Protein AF-0000000087533483 (afdb_homodimer)

Sequence (314 aa):
MATEKVKRLLINFKTLEDFQQFKEVGAQELSMKEELEENIIENDSESPFYGIYYGDRLVARMCLYKIESKYDQYFDPPKGYLELWKLEVLEGYKHKGYGQALVEHAKSFNIPVKTNARQRSDDFWNKMDFQPVTYDPDRDRGENPFVWYPAGVQPQEMATEKVKRLLINFKTLEDFQQFKEVGAQELSMKEELEENIIENDSESPFYGIYYGDRLVARMCLYKIESKYDQYFDPPKGYLELWKLEVLEGYKHKGYGQALVEHAKSFNIPVKTNARQRSDDFWNKMDFQPVTYDPDRDRGENPFVWYPAGVQPQE

Organism: NCBI:txid342944

Nearest PDB structures (foldseek):
  2pr1-assembly1_A  TM=9.586E-01  e=8.055E-22  Bacillus subtilis
  4my0-assembly1_C  TM=6.385E-01  e=1.895E-04  Kribbella flavida DSM 17836
  2q0y-assembly1_A-2  TM=6.847E-01  e=5.119E-04  Cupriavidus pinatubonensis JMP134
  1s60-assembly1_A-2  TM=6.437E-01  e=6.921E-02  Salmonella enterica subsp. enterica serovar Enteritidis
  7ucl-assembly1_A  TM=6.034E-01  e=4.211E-02  Cylindrospermopsis raciborskii

InterPro domains:
  IPR000182 GNAT domain [PF00583] (21-107)
  IPR000182 GNAT domain [PS51186] (9-154)
  IPR016181 Acyl-CoA N-acyltransferase [SSF55729] (16-144)
  IPR017274 Putative N-acetyltransferase YlbP [MF_00824] (3-150)
  IPR017274 Putative N-acetyltransferase YlbP [NF010241] (4-154)
  IPR017274 Putative N-acetyltransferase YlbP [PIRSF037732] (1-154)

Radius of gyration: 20.26 Å; Cα contacts (8 Å, |Δi|>4): 560; chains: 2; bounding box: 43×56×52 Å

Structure (mmCIF, N/CA/C/O backbone):
data_AF-0000000087533483-model_v1
#
loop_
_entity.id
_entity.type
_entity.pdbx_description
1 polymer 'Uncharacterized N-acetyltransferase ATL39_1159'
#
loop_
_atom_site.group_PDB
_atom_site.id
_atom_site.type_symbol
_atom_site.label_atom_id
_atom_site.label_alt_id
_atom_site.label_comp_id
_atom_site.label_asym_id
_atom_site.label_entity_id
_atom_site.label_seq_id
_atom_site.pdbx_PDB_ins_code
_atom_site.Cartn_x
_atom_site.Cartn_y
_atom_site.Cartn_z
_atom_site.occupancy
_atom_site.B_iso_or_equiv
_atom_site.auth_seq_id
_atom_site.auth_comp_id
_atom_site.auth_asym_id
_atom_site.auth_atom_id
_atom_site.pdbx_PDB_model_num
ATOM 1 N N . MET A 1 1 ? 13.812 31.469 4.59 1 35.84 1 MET A N 1
ATOM 2 C CA . MET A 1 1 ? 13.297 30.891 3.352 1 35.84 1 MET A CA 1
ATOM 3 C C . MET A 1 1 ? 11.82 30.547 3.486 1 35.84 1 MET A C 1
ATOM 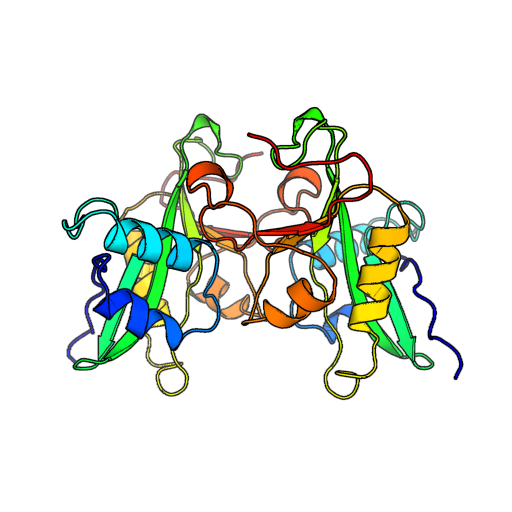5 O O . MET A 1 1 ? 11.359 30.156 4.559 1 35.84 1 MET A O 1
ATOM 9 N N . ALA A 1 2 ? 10.883 31.016 2.799 1 43.97 2 ALA A N 1
ATOM 10 C CA . ALA A 1 2 ? 9.461 30.922 3.113 1 43.97 2 ALA A CA 1
ATOM 11 C C . ALA A 1 2 ? 9.031 29.469 3.295 1 43.97 2 ALA A C 1
ATOM 13 O O . ALA A 1 2 ? 9.188 28.656 2.385 1 43.97 2 ALA A O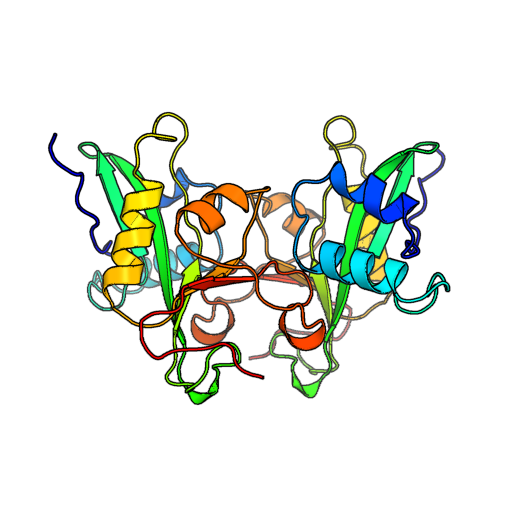 1
ATOM 14 N N . THR A 1 3 ? 9.117 28.844 4.375 1 52.59 3 THR A N 1
ATOM 15 C CA . THR A 1 3 ? 8.789 27.453 4.684 1 52.59 3 THR A CA 1
ATOM 16 C C . THR A 1 3 ? 7.457 27.062 4.055 1 52.59 3 THR A C 1
ATOM 18 O O . THR A 1 3 ? 6.418 27.656 4.367 1 52.59 3 THR A O 1
ATOM 21 N N . GLU A 1 4 ? 7.504 26.656 2.824 1 63.56 4 GLU A N 1
ATOM 22 C CA . GLU A 1 4 ? 6.246 26.312 2.166 1 63.56 4 GLU A CA 1
ATOM 23 C C . GLU A 1 4 ? 5.324 25.547 3.104 1 63.56 4 GLU A C 1
ATOM 25 O O . GLU A 1 4 ? 5.754 24.594 3.754 1 63.56 4 GLU A O 1
ATOM 30 N N . LYS A 1 5 ? 4.27 26.219 3.463 1 89.94 5 LYS A N 1
ATOM 31 C CA . LYS A 1 5 ? 3.285 25.828 4.465 1 89.94 5 LYS A CA 1
ATOM 32 C C . LYS A 1 5 ? 2.42 24.672 3.955 1 89.94 5 LYS A C 1
ATOM 34 O O . LYS A 1 5 ? 2.051 24.641 2.779 1 89.94 5 LYS A O 1
ATOM 39 N N . VAL A 1 6 ? 2.291 23.688 4.754 1 96.88 6 VAL A N 1
ATOM 40 C CA . VAL A 1 6 ? 1.365 22.594 4.48 1 96.88 6 VAL A CA 1
ATOM 41 C C . VAL A 1 6 ? -0.071 23.109 4.523 1 96.88 6 VAL A C 1
ATOM 43 O O . VAL A 1 6 ? -0.452 23.828 5.445 1 96.88 6 VAL A O 1
ATOM 46 N N . LYS A 1 7 ? -0.85 22.797 3.504 1 94.81 7 LYS A N 1
ATOM 47 C CA . LYS A 1 7 ? -2.246 23.219 3.432 1 94.81 7 LYS A CA 1
ATOM 48 C C . LYS A 1 7 ? -3.174 22.016 3.275 1 94.81 7 LYS A C 1
ATOM 50 O O . LYS A 1 7 ? -2.818 21.031 2.625 1 94.81 7 LYS A O 1
ATOM 55 N N . ARG A 1 8 ? -4.332 22.172 3.912 1 94.56 8 ARG A N 1
ATOM 56 C CA . ARG A 1 8 ? -5.383 21.203 3.604 1 94.56 8 ARG A CA 1
ATOM 57 C C . ARG A 1 8 ? -5.98 21.469 2.225 1 94.56 8 ARG A C 1
ATOM 59 O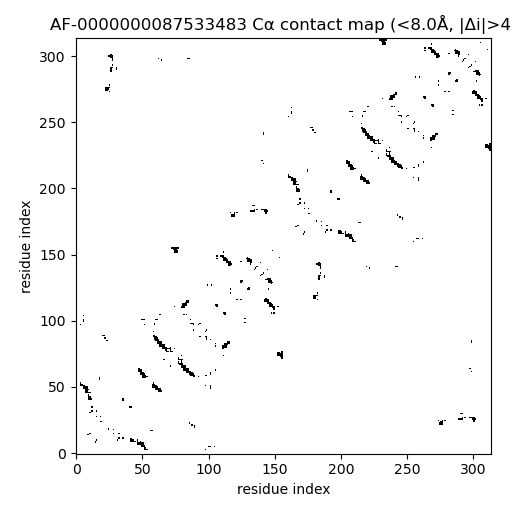 O . ARG A 1 8 ? -6.414 22.578 1.933 1 94.56 8 ARG A O 1
ATOM 66 N N . LEU A 1 9 ? -5.984 20.438 1.426 1 93.94 9 LEU A N 1
ATOM 67 C CA . LEU A 1 9 ? -6.422 20.625 0.046 1 93.94 9 LEU A CA 1
ATOM 68 C C . LEU A 1 9 ? -7.938 20.5 -0.068 1 93.94 9 LEU A C 1
ATOM 70 O O . LEU A 1 9 ? -8.539 19.609 0.524 1 93.94 9 LEU A O 1
ATOM 74 N N . LEU A 1 10 ? -8.5 21.391 -0.76 1 88.44 10 LEU A N 1
ATOM 75 C CA . LEU A 1 10 ? -9.93 21.297 -1.05 1 88.44 10 LEU A CA 1
ATOM 76 C C . LEU A 1 10 ? -10.195 20.312 -2.184 1 88.44 10 LEU A C 1
ATOM 78 O O . LEU A 1 10 ? -9.391 20.203 -3.115 1 88.44 10 LEU A O 1
ATOM 82 N N . ILE A 1 11 ? -11.289 19.703 -2.049 1 88.12 11 ILE A N 1
ATOM 83 C CA . ILE A 1 11 ? -11.672 18.812 -3.129 1 88.12 11 ILE A CA 1
ATOM 84 C C . ILE A 1 11 ? -12.422 19.578 -4.211 1 88.12 11 ILE A C 1
ATOM 86 O O . ILE A 1 11 ? -13.578 19.969 -4.023 1 88.12 11 ILE A O 1
ATOM 90 N N . ASN A 1 12 ? -11.781 19.875 -5.215 1 89.94 12 ASN A N 1
ATOM 91 C CA . ASN A 1 12 ? -12.336 20.547 -6.395 1 89.94 12 ASN A CA 1
ATOM 92 C C . ASN A 1 12 ? -11.633 20.094 -7.672 1 89.94 12 ASN A C 1
ATOM 94 O O . ASN A 1 12 ? -10.711 19.281 -7.621 1 89.94 12 ASN A O 1
ATOM 98 N N . PHE A 1 13 ? -12.094 20.562 -8.781 1 90.31 13 PHE A N 1
ATOM 99 C CA . PHE A 1 13 ? -11.594 20.078 -10.062 1 90.31 13 PHE A CA 1
ATOM 100 C C . PHE A 1 13 ? -10.125 20.438 -10.242 1 90.31 13 PHE A C 1
ATOM 102 O O . PHE A 1 13 ? -9.352 19.672 -10.828 1 90.31 13 PHE A O 1
ATOM 109 N N . LYS A 1 14 ? -9.75 21.547 -9.82 1 91.31 14 LYS A N 1
ATOM 110 C CA . LYS A 1 14 ? -8.352 21.969 -9.938 1 91.31 14 LYS A CA 1
ATOM 111 C C . LYS A 1 14 ? -7.434 21.031 -9.156 1 91.31 14 LYS A C 1
ATOM 113 O O . LYS A 1 14 ? -6.398 20.594 -9.664 1 91.31 14 LYS A O 1
ATOM 118 N N . THR A 1 15 ? -7.789 20.734 -7.945 1 92.75 15 THR A N 1
ATOM 119 C CA . THR A 1 15 ? -6.996 19.844 -7.109 1 92.75 15 THR A CA 1
ATOM 120 C C . THR A 1 15 ? -6.898 18.453 -7.734 1 92.75 15 THR A C 1
ATOM 122 O O . THR A 1 15 ? -5.828 17.844 -7.746 1 92.75 15 THR A O 1
ATOM 125 N N . LEU A 1 16 ? -8.023 18.062 -8.227 1 93.12 16 LEU A N 1
ATOM 126 C CA . LEU A 1 16 ? -8.047 16.75 -8.859 1 93.12 16 LEU A CA 1
ATOM 127 C C . LEU A 1 16 ? -7.145 16.719 -10.086 1 93.12 16 LEU A C 1
ATOM 129 O O . LEU A 1 16 ? -6.508 15.695 -10.367 1 93.12 16 LEU A O 1
ATOM 133 N N . GLU A 1 17 ? -7.117 17.75 -10.812 1 94.94 17 GLU A N 1
ATOM 134 C CA . GLU A 1 17 ? -6.195 17.859 -11.938 1 94.94 17 GLU A CA 1
ATOM 135 C C . GLU A 1 17 ? -4.746 17.844 -11.477 1 94.94 17 GLU A C 1
ATOM 137 O O . GLU A 1 17 ? -3.904 17.172 -12.078 1 94.94 17 GLU A O 1
ATOM 142 N N . ASP A 1 18 ? -4.434 18.531 -10.438 1 96.12 18 ASP A N 1
ATOM 143 C CA . ASP A 1 18 ? -3.092 18.547 -9.867 1 96.12 18 ASP A CA 1
ATOM 144 C C . ASP A 1 18 ? -2.654 17.141 -9.445 1 96.12 18 ASP A C 1
ATOM 146 O O . ASP A 1 18 ? -1.48 16.781 -9.57 1 96.12 18 ASP A O 1
ATOM 150 N N . PHE A 1 19 ? -3.617 16.344 -8.953 1 96.25 19 PHE A N 1
ATOM 151 C CA . PHE A 1 19 ? -3.32 15.008 -8.461 1 96.25 19 PHE A CA 1
ATOM 152 C C . PHE A 1 19 ? -2.797 14.125 -9.586 1 96.25 19 PHE A C 1
ATOM 154 O O . PHE A 1 19 ? -2.062 13.164 -9.344 1 96.25 19 PHE A O 1
ATOM 161 N 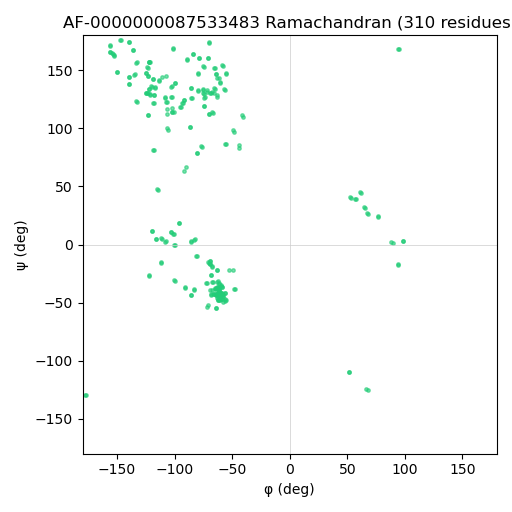N . GLN A 1 20 ? -3.113 14.492 -10.836 1 95.31 20 GLN A N 1
ATOM 162 C CA . GLN A 1 20 ? -2.742 13.656 -11.969 1 95.31 20 GLN A CA 1
ATOM 163 C C . GLN A 1 20 ? -1.23 13.656 -12.18 1 95.31 20 GLN A C 1
ATOM 165 O O . GLN A 1 20 ? -0.697 12.797 -12.891 1 95.31 20 GLN A O 1
ATOM 170 N N . GLN A 1 21 ? -0.541 14.562 -11.57 1 95.81 21 GLN A N 1
ATOM 171 C CA . GLN A 1 21 ? 0.909 14.641 -11.703 1 95.81 21 GLN A CA 1
ATOM 172 C C . GLN A 1 21 ? 1.604 13.641 -10.789 1 95.81 21 GLN A C 1
ATOM 174 O O . GLN A 1 21 ? 2.809 13.406 -10.914 1 95.81 21 GLN A O 1
ATOM 179 N N . PHE A 1 22 ? 0.878 13.047 -9.938 1 96.56 22 PHE A N 1
ATOM 180 C CA . PHE A 1 22 ? 1.435 12.094 -8.984 1 96.56 22 PHE A CA 1
ATOM 181 C C . PHE A 1 22 ? 1.17 10.664 -9.43 1 96.56 22 PHE A C 1
ATOM 183 O O . PHE A 1 22 ? 0.38 10.43 -10.344 1 96.56 22 PHE A O 1
ATOM 190 N N . LYS A 1 23 ? 1.82 9.727 -8.758 1 93.06 23 LYS A N 1
ATOM 191 C CA . LYS A 1 23 ? 1.796 8.344 -9.211 1 93.06 23 LYS A CA 1
ATOM 192 C C . LYS A 1 23 ? 0.643 7.57 -8.578 1 93.06 23 LYS A C 1
ATOM 194 O O . LYS A 1 23 ? 0.034 6.711 -9.211 1 93.06 23 LYS A O 1
ATOM 199 N N . GLU A 1 24 ? 0.403 7.883 -7.34 1 93.81 24 GLU A N 1
ATOM 200 C CA . GLU A 1 24 ? -0.595 7.105 -6.613 1 93.81 24 GLU A CA 1
ATOM 201 C C . GLU A 1 24 ? -1.984 7.719 -6.75 1 93.81 24 GLU A C 1
ATOM 203 O O . GLU A 1 24 ? -2.539 8.234 -5.777 1 93.81 24 GLU A O 1
ATOM 208 N N . VAL A 1 25 ? -2.52 7.715 -7.91 1 93.19 25 VAL A N 1
ATOM 209 C CA . VAL A 1 25 ? -3.881 8.148 -8.203 1 93.19 25 VAL A CA 1
ATOM 210 C C . VAL A 1 25 ? -4.738 6.949 -8.586 1 93.19 25 VAL A C 1
ATOM 212 O O . VAL A 1 25 ? -4.277 6.047 -9.297 1 93.19 25 VAL A O 1
ATOM 215 N N . GLY A 1 26 ? -6.078 7.043 -8.125 1 91.19 26 GLY A N 1
ATOM 216 C CA . GLY A 1 26 ? -6.926 5.902 -8.438 1 91.19 26 GLY A CA 1
ATOM 217 C C . GLY A 1 26 ? -8.359 6.086 -7.988 1 91.19 26 GLY A C 1
ATOM 218 O O . GLY A 1 26 ? -9 7.086 -8.32 1 91.19 26 GLY A O 1
ATOM 219 N N . ALA A 1 27 ? -8.828 5.035 -7.262 1 90.38 27 ALA A N 1
ATOM 220 C CA . ALA A 1 27 ? -10.242 4.906 -6.945 1 90.38 27 ALA A CA 1
ATOM 221 C C . ALA A 1 27 ? -10.727 6.082 -6.102 1 90.38 27 ALA A C 1
ATOM 223 O O . ALA A 1 27 ? -11.828 6.594 -6.309 1 90.38 27 ALA A O 1
ATOM 224 N N . GLN A 1 28 ? -9.93 6.512 -5.246 1 90 28 GLN A N 1
ATOM 225 C CA . GLN A 1 28 ? -10.305 7.605 -4.359 1 90 28 GLN A CA 1
ATOM 226 C C . GLN A 1 28 ? -10.555 8.891 -5.145 1 90 28 GLN A C 1
ATOM 228 O O . GLN A 1 28 ? -11.617 9.508 -5.02 1 90 28 GLN A O 1
ATOM 233 N N . GLU A 1 29 ? -9.602 9.312 -5.926 1 90.12 29 GLU A N 1
ATOM 234 C CA . GLU A 1 29 ? -9.703 10.523 -6.73 1 90.12 29 GLU A CA 1
ATOM 235 C C . GLU A 1 29 ? -10.852 10.43 -7.734 1 90.12 29 GLU A C 1
ATOM 237 O O . GLU A 1 29 ? -11.539 11.422 -7.992 1 90.12 29 GLU A O 1
ATOM 242 N N . LEU A 1 30 ? -11 9.297 -8.281 1 88 30 LEU A N 1
ATOM 243 C CA . LEU A 1 30 ? -12.094 9.086 -9.227 1 88 30 LEU A CA 1
ATOM 244 C C . LEU A 1 30 ? -13.445 9.273 -8.555 1 88 30 LEU A C 1
ATOM 246 O O . LEU A 1 30 ? -14.344 9.914 -9.117 1 88 30 LEU A O 1
ATOM 250 N N . SER A 1 31 ? -13.562 8.703 -7.445 1 89.25 31 SER A N 1
ATOM 251 C CA . SER A 1 31 ? -14.805 8.836 -6.691 1 89.25 31 SER A CA 1
ATOM 252 C C . SER A 1 31 ? -15.094 10.297 -6.359 1 89.25 31 SER A C 1
ATOM 254 O O . SER A 1 31 ? -16.234 10.75 -6.465 1 89.25 31 SER A O 1
ATOM 256 N N . MET A 1 32 ? -14.102 10.984 -5.957 1 87.75 32 MET A N 1
ATOM 257 C CA . MET A 1 32 ? -14.25 12.406 -5.641 1 87.75 32 MET A CA 1
ATOM 258 C C . MET A 1 32 ? -14.664 13.195 -6.875 1 87.75 32 MET A C 1
ATOM 260 O O . MET A 1 32 ? -15.5 14.102 -6.785 1 87.75 32 MET A O 1
ATOM 264 N N . LYS A 1 33 ? -14.07 12.875 -7.953 1 88.12 33 LYS A N 1
ATOM 265 C CA . LYS A 1 33 ? -14.43 13.523 -9.211 1 88.12 33 LYS A CA 1
ATOM 266 C C . LYS A 1 33 ? -15.906 13.312 -9.539 1 88.12 33 LYS A C 1
ATOM 268 O O . LYS A 1 33 ? -16.609 14.25 -9.914 1 88.12 33 LYS A O 1
ATOM 273 N N . GLU A 1 34 ? -16.297 12.133 -9.414 1 87.81 34 GLU A N 1
ATOM 274 C CA . GLU A 1 34 ? -17.688 11.797 -9.68 1 87.81 34 GLU A CA 1
ATOM 275 C C . GLU A 1 34 ? -18.625 12.555 -8.742 1 87.81 34 GLU A C 1
ATOM 277 O O . GLU A 1 34 ? -19.688 13.031 -9.164 1 87.81 34 GLU A O 1
ATOM 282 N N . GLU A 1 35 ? -18.25 12.586 -7.52 1 84.56 35 GLU A N 1
ATOM 283 C CA . GLU A 1 35 ? -19.062 13.312 -6.543 1 84.56 35 GLU A CA 1
ATOM 284 C C . GLU A 1 35 ? -19.156 14.797 -6.898 1 84.56 35 GLU A C 1
ATOM 286 O O . GLU A 1 35 ? -20.219 15.406 -6.762 1 84.56 35 GLU A O 1
ATOM 291 N N . LEU A 1 36 ? -18.094 15.328 -7.27 1 84.06 36 LEU A N 1
ATOM 292 C CA . LEU A 1 36 ? -18.062 16.734 -7.66 1 84.06 36 LEU A CA 1
ATOM 293 C C . LEU A 1 36 ? -18.969 16.984 -8.859 1 84.06 36 LEU A C 1
ATOM 295 O O . LEU A 1 36 ? -19.672 18 -8.914 1 84.06 36 LEU A O 1
ATOM 299 N N . GLU A 1 37 ? -18.906 16.125 -9.75 1 85.5 37 GLU A N 1
ATOM 300 C CA . GLU A 1 37 ? -19.719 16.266 -10.953 1 85.5 37 GLU A CA 1
ATOM 301 C C . GLU A 1 37 ? -21.203 16.141 -10.641 1 85.5 37 GLU A C 1
ATOM 303 O O . GLU A 1 37 ? -22.031 16.797 -11.281 1 85.5 37 GLU A O 1
ATOM 308 N N . GLU A 1 38 ? -21.484 15.367 -9.68 1 84.12 38 GLU A N 1
ATOM 309 C CA . GLU A 1 38 ? -22.891 15.156 -9.32 1 84.12 38 GLU A CA 1
ATOM 310 C C . GLU A 1 38 ? -23.391 16.281 -8.414 1 84.12 38 GLU A C 1
ATOM 312 O O . GLU A 1 38 ? -24.594 16.547 -8.352 1 84.12 38 GLU A O 1
ATOM 317 N N . ASN A 1 39 ? -22.422 16.656 -7.5 1 70.62 39 ASN A N 1
ATOM 318 C CA . ASN A 1 39 ? -22.828 17.688 -6.547 1 70.62 39 ASN A CA 1
ATOM 319 C C . ASN A 1 39 ? -22.172 19.031 -6.863 1 70.62 39 ASN A C 1
ATOM 321 O O . ASN A 1 39 ? -21.047 19.078 -7.363 1 70.62 39 ASN A O 1
ATOM 325 N N . ILE A 1 40 ? -22.828 20.125 -7.215 1 56.56 40 ILE A N 1
ATOM 326 C CA . ILE A 1 40 ? -22.359 21.453 -7.551 1 56.56 40 ILE A CA 1
ATOM 327 C C . ILE A 1 40 ? -21.453 21.984 -6.441 1 56.56 40 ILE A C 1
ATOM 329 O O . ILE A 1 40 ? -20.703 22.938 -6.641 1 56.56 40 ILE A O 1
ATOM 333 N N . ILE A 1 41 ? -21.594 21.406 -5.188 1 55.53 41 ILE A N 1
ATOM 334 C CA . ILE A 1 41 ? -20.953 22.156 -4.113 1 55.53 41 ILE A CA 1
ATOM 335 C C . ILE A 1 41 ? -19.609 21.516 -3.766 1 55.53 41 ILE A C 1
ATOM 337 O O . ILE A 1 41 ? -19.531 20.297 -3.623 1 55.53 41 ILE A O 1
ATOM 341 N N . GLU A 1 42 ? -18.578 22.281 -4.055 1 57.59 42 GLU A N 1
ATOM 342 C CA . GLU A 1 42 ? -17.234 22 -3.562 1 57.59 42 GLU A CA 1
ATOM 343 C C . GLU A 1 42 ? -17.25 21.719 -2.062 1 57.59 42 GLU A C 1
ATOM 345 O O . GLU A 1 42 ? -17.922 22.406 -1.3 1 57.59 42 GLU A O 1
ATOM 350 N N . ASN A 1 43 ? -17.281 20.469 -1.59 1 53.69 43 ASN A N 1
ATOM 351 C CA . ASN A 1 43 ? -17.359 20.141 -0.17 1 53.69 43 ASN A CA 1
ATOM 352 C C . ASN A 1 43 ? -16.016 20.312 0.524 1 53.69 43 ASN A C 1
ATOM 354 O O . ASN A 1 43 ? -15.008 19.734 0.097 1 53.69 43 ASN A O 1
ATOM 358 N N . ASP A 1 44 ? -15.695 21.578 0.957 1 54.91 44 ASP A N 1
ATOM 359 C CA . ASP A 1 44 ? -14.484 21.969 1.676 1 54.91 44 ASP A CA 1
ATOM 360 C C . ASP A 1 44 ? -14.203 21.016 2.83 1 54.91 44 ASP A C 1
ATOM 362 O O . ASP A 1 44 ? -13.047 20.812 3.211 1 54.91 44 ASP A O 1
ATOM 366 N N . SER A 1 45 ? -15.203 20.547 3.535 1 57.53 45 SER A N 1
ATOM 367 C CA . SER A 1 45 ? -14.953 20.25 4.941 1 57.53 45 SER A CA 1
ATOM 368 C C . SER A 1 45 ? -14.047 19.016 5.09 1 57.53 45 SER A C 1
ATOM 370 O O . SER A 1 45 ? -13.141 19.016 5.926 1 57.53 45 SER A O 1
ATOM 372 N N . GLU A 1 46 ? -14.297 17.859 4.5 1 76 46 GLU A N 1
ATOM 373 C CA . GLU A 1 46 ? -13.734 16.656 5.082 1 76 46 GLU A CA 1
ATOM 374 C C . GLU A 1 46 ? -12.703 16.016 4.145 1 76 46 GLU A C 1
ATOM 376 O O . GLU A 1 46 ? -12.672 14.797 3.988 1 76 46 GLU A O 1
ATOM 381 N N . SER A 1 47 ? -11.773 17 3.631 1 88.06 47 SER A N 1
ATOM 382 C CA . SER A 1 47 ? -10.758 16.438 2.744 1 88.06 47 SER A CA 1
ATOM 383 C C . SER A 1 47 ? -9.633 15.773 3.537 1 88.06 47 SER A C 1
ATOM 385 O O . SER A 1 47 ? -9.102 16.359 4.48 1 88.06 47 SER A O 1
ATOM 387 N N . PRO A 1 48 ? -9.281 14.633 3.16 1 93.25 48 PRO A N 1
ATOM 388 C CA . PRO A 1 48 ? -8.164 13.984 3.85 1 93.25 48 PRO A CA 1
ATOM 389 C C . PRO A 1 48 ? -6.805 14.375 3.279 1 93.25 48 PRO A C 1
ATOM 391 O O . PRO A 1 48 ? -5.766 13.945 3.789 1 93.25 48 PRO A O 1
ATOM 394 N N . PHE A 1 49 ? -6.785 15.273 2.293 1 96 49 PHE A N 1
ATOM 395 C CA . PHE A 1 49 ? -5.543 15.547 1.576 1 96 49 PHE A CA 1
ATOM 396 C C . PHE A 1 49 ? -4.883 16.812 2.104 1 96 49 PHE A C 1
ATOM 398 O O . PHE A 1 49 ? -5.566 17.797 2.416 1 96 49 PHE A O 1
ATOM 405 N N . TYR A 1 50 ? -3.615 16.75 2.221 1 96.81 50 TYR A N 1
ATOM 406 C CA . TYR A 1 50 ? -2.738 17.875 2.52 1 96.81 50 TYR A CA 1
ATOM 407 C C . TYR A 1 50 ? -1.646 18.016 1.465 1 96.81 50 TYR A C 1
ATOM 409 O O . TYR A 1 50 ? -1.226 17.031 0.867 1 96.81 50 TYR A O 1
ATOM 417 N N . GLY A 1 51 ? -1.254 19.25 1.222 1 97.88 51 GLY A N 1
ATOM 418 C CA . GLY A 1 51 ? -0.237 19.438 0.2 1 97.88 51 GLY A CA 1
ATOM 419 C C . GLY A 1 51 ? 0.554 20.719 0.376 1 97.88 51 GLY A C 1
ATOM 420 O O . GLY A 1 51 ? 0.294 21.5 1.299 1 97.88 51 GLY A O 1
ATOM 421 N N . ILE A 1 52 ? 1.602 20.828 -0.432 1 98.31 52 ILE A N 1
ATOM 422 C CA . ILE A 1 52 ? 2.482 21.984 -0.468 1 98.31 52 ILE A CA 1
ATOM 423 C C . ILE A 1 52 ? 2.568 22.531 -1.895 1 98.31 52 ILE A C 1
ATOM 425 O O . ILE A 1 52 ? 2.791 21.766 -2.84 1 98.31 52 ILE A O 1
ATOM 429 N N . TYR A 1 53 ? 2.371 23.844 -1.999 1 97.25 53 TYR A N 1
ATOM 430 C CA . TYR A 1 53 ? 2.488 24.516 -3.293 1 97.25 53 TYR A CA 1
ATOM 431 C C . TYR A 1 53 ? 3.812 25.266 -3.406 1 97.25 53 TYR A C 1
ATOM 433 O O . TYR A 1 53 ? 4.277 25.859 -2.436 1 97.25 53 TYR A O 1
ATOM 441 N N . TYR A 1 54 ? 4.418 25.141 -4.477 1 96.06 54 TYR A N 1
ATOM 442 C CA . TYR A 1 54 ? 5.488 26.016 -4.934 1 96.06 54 TYR A CA 1
ATOM 443 C C . TYR A 1 54 ? 5.004 26.922 -6.055 1 96.06 54 TYR A C 1
ATOM 445 O O . TYR A 1 54 ? 4.891 26.5 -7.207 1 96.06 54 TYR A O 1
ATOM 453 N N . GLY A 1 55 ? 4.707 28.125 -5.648 1 93 55 GLY A N 1
ATOM 454 C CA . GLY A 1 55 ? 3.889 28.922 -6.551 1 93 55 GLY A CA 1
ATOM 455 C C . GLY A 1 55 ? 2.486 28.375 -6.723 1 93 55 GLY A C 1
ATOM 456 O O . GLY A 1 55 ? 1.763 28.188 -5.742 1 93 55 GLY A O 1
ATOM 457 N N . ASP A 1 56 ? 2.109 28.125 -7.965 1 93.44 56 ASP A N 1
ATOM 458 C CA . ASP A 1 56 ? 0.765 27.625 -8.234 1 93.44 56 ASP A CA 1
ATOM 459 C C . ASP A 1 56 ? 0.778 26.125 -8.477 1 93.44 56 ASP A C 1
ATOM 461 O O . ASP A 1 56 ? -0.259 25.516 -8.773 1 93.44 56 ASP A O 1
ATOM 465 N N . ARG A 1 57 ? 1.896 25.562 -8.219 1 95.06 57 ARG A N 1
ATOM 466 C CA . ARG A 1 57 ? 2.023 24.141 -8.539 1 95.06 57 ARG A CA 1
ATOM 467 C C . ARG A 1 57 ? 2.014 23.297 -7.27 1 95.06 57 ARG A C 1
ATOM 469 O O . ARG A 1 57 ? 2.797 23.547 -6.348 1 95.06 57 ARG A O 1
ATOM 476 N N . LEU A 1 58 ? 1.087 22.391 -7.211 1 97.56 58 LEU A N 1
ATOM 477 C CA . LEU A 1 58 ? 1.114 21.391 -6.137 1 97.56 58 LEU A CA 1
ATOM 478 C C . LEU A 1 58 ? 2.311 20.469 -6.289 1 97.56 58 LEU A C 1
ATOM 480 O O . LEU A 1 58 ? 2.359 19.656 -7.215 1 97.56 58 LEU A O 1
ATOM 484 N N . VAL A 1 59 ? 3.348 20.484 -5.348 1 98.12 59 VAL A N 1
ATOM 485 C CA . VAL A 1 59 ? 4.605 19.797 -5.602 1 98.12 59 VAL A CA 1
ATOM 486 C C . VAL A 1 59 ? 4.738 18.594 -4.656 1 98.12 59 VAL A C 1
ATOM 488 O O . VAL A 1 59 ? 5.586 17.734 -4.859 1 98.12 59 VAL A O 1
ATOM 491 N N . ALA A 1 60 ? 3.922 18.578 -3.625 1 98.56 60 ALA A N 1
ATOM 492 C CA . ALA A 1 60 ? 3.916 17.469 -2.662 1 98.56 60 ALA A CA 1
ATOM 493 C C . ALA A 1 60 ? 2.527 17.281 -2.061 1 98.56 60 ALA A C 1
ATOM 495 O O . ALA A 1 60 ? 1.782 18.25 -1.876 1 98.56 60 ALA A O 1
ATOM 496 N N . ARG A 1 61 ? 2.229 16.031 -1.737 1 98.25 61 ARG A N 1
ATOM 497 C CA . ARG A 1 61 ? 0.921 15.766 -1.145 1 98.25 61 ARG A CA 1
ATOM 498 C C . ARG A 1 61 ? 0.964 14.531 -0.249 1 98.25 61 ARG A C 1
ATOM 500 O O . ARG A 1 61 ? 1.953 13.797 -0.244 1 98.25 61 ARG A O 1
ATOM 507 N N . MET A 1 62 ? -0.035 14.422 0.605 1 97.94 62 MET A N 1
ATOM 508 C CA . MET A 1 62 ? -0.311 13.234 1.4 1 97.94 62 MET A CA 1
ATOM 509 C C . MET A 1 62 ? -1.792 13.141 1.752 1 97.94 62 MET A C 1
ATOM 511 O O . MET A 1 62 ? -2.541 14.102 1.544 1 97.94 62 MET A O 1
ATOM 515 N N . CYS A 1 63 ? -2.119 11.969 2.156 1 96.56 63 CYS A N 1
ATOM 516 C CA . CYS A 1 63 ? -3.471 11.719 2.639 1 96.56 63 CYS A CA 1
ATOM 517 C C . CYS A 1 63 ? -3.449 11.188 4.066 1 96.56 63 CYS A C 1
ATOM 519 O O . CYS A 1 63 ? -2.668 10.289 4.391 1 96.56 63 CYS A O 1
ATOM 521 N N . LEU A 1 64 ? -4.355 11.789 4.961 1 96.75 64 LEU A N 1
ATOM 522 C CA . LEU A 1 64 ? -4.434 11.367 6.352 1 96.75 64 LEU A CA 1
ATOM 523 C C . LEU A 1 64 ? -5.84 10.883 6.695 1 96.75 64 LEU A C 1
ATOM 525 O O . LEU A 1 64 ? -6.816 11.594 6.457 1 96.75 64 LEU A O 1
ATOM 529 N N . TYR A 1 65 ? -5.938 9.703 7.273 1 95.62 65 TYR A N 1
ATOM 530 C CA . TYR A 1 65 ? -7.203 9.164 7.758 1 95.62 65 TYR A CA 1
ATOM 531 C C . TYR A 1 65 ? -7.137 8.898 9.258 1 95.62 65 TYR A C 1
ATOM 533 O O . TYR A 1 65 ? -6.148 8.359 9.758 1 95.62 65 TYR A O 1
ATOM 541 N N . LYS A 1 66 ? -8.164 9.297 9.891 1 95.06 66 LYS A N 1
ATOM 542 C CA . LYS A 1 66 ? -8.25 8.984 11.312 1 95.06 66 LYS A CA 1
ATOM 543 C C . LYS A 1 66 ? -8.836 7.594 11.531 1 95.06 66 LYS A C 1
ATOM 545 O O . LYS A 1 66 ? -9.914 7.281 11.023 1 95.06 66 LYS A O 1
ATOM 550 N N . ILE A 1 67 ? -8.148 6.812 12.25 1 96.69 67 ILE A N 1
ATOM 551 C CA . ILE A 1 67 ? -8.617 5.477 12.625 1 96.69 67 ILE A CA 1
ATOM 552 C C . ILE A 1 67 ? -9.109 5.488 14.062 1 96.69 67 ILE A C 1
ATOM 554 O O . ILE A 1 67 ? -8.398 5.914 14.977 1 96.69 67 ILE A O 1
ATOM 558 N N . GLU A 1 68 ? -10.25 5.039 14.203 1 96.06 68 GLU A N 1
ATOM 559 C CA . GLU A 1 68 ? -10.875 5.062 15.523 1 96.06 68 GLU A CA 1
ATOM 560 C C . GLU A 1 68 ? -10.219 4.062 16.469 1 96.06 68 GLU A C 1
ATOM 562 O O . GLU A 1 68 ? -9.641 3.068 16.016 1 96.06 68 GLU A O 1
ATOM 567 N N . SER A 1 69 ? -10.43 4.297 17.703 1 96.19 69 SER A N 1
ATOM 568 C CA . SER A 1 69 ? -9.805 3.508 18.766 1 96.19 69 SER A CA 1
ATOM 569 C C . SER A 1 69 ? -10.164 2.031 18.641 1 96.19 69 SER A C 1
ATOM 571 O O . SER A 1 69 ? -9.328 1.161 18.875 1 96.19 69 SER A O 1
ATOM 573 N N . LYS A 1 70 ? -11.359 1.705 18.234 1 94.75 70 LYS A N 1
ATOM 574 C CA . LYS A 1 70 ? -11.828 0.324 18.188 1 94.75 70 LYS A CA 1
ATOM 575 C C . LYS A 1 70 ? -11.109 -0.471 17.109 1 94.75 70 LYS A C 1
ATOM 577 O O . LYS A 1 70 ? -11.109 -1.703 17.125 1 94.75 70 LYS A O 1
ATOM 582 N N . TYR A 1 71 ? -10.461 0.231 16.188 1 93.69 71 TYR A N 1
ATOM 583 C CA . TYR A 1 71 ? -9.758 -0.439 15.102 1 93.69 71 TYR A CA 1
ATOM 584 C C . TYR A 1 71 ? -8.25 -0.353 15.289 1 93.69 71 TYR A C 1
ATOM 586 O O . TYR A 1 71 ? -7.484 -0.792 14.422 1 93.69 71 TYR A O 1
ATOM 594 N N . ASP A 1 72 ? -7.797 0.219 16.359 1 95.44 72 ASP A N 1
ATOM 595 C CA . ASP A 1 72 ? -6.375 0.403 16.641 1 95.44 72 ASP A CA 1
ATOM 596 C C . ASP A 1 72 ? -5.723 -0.913 17.062 1 95.44 72 ASP A C 1
ATOM 598 O O . ASP A 1 72 ? -6.082 -1.487 18.094 1 95.44 72 ASP A O 1
ATOM 602 N N . GLN A 1 73 ? -4.746 -1.371 16.297 1 94.94 73 GLN A N 1
ATOM 603 C CA . GLN A 1 73 ? -4.035 -2.613 16.578 1 94.94 73 GLN A CA 1
ATOM 604 C C . GLN A 1 73 ? -2.547 -2.357 16.797 1 94.94 73 GLN A C 1
ATOM 606 O O . GLN A 1 73 ? -1.754 -3.299 16.859 1 94.94 73 GLN A O 1
ATOM 611 N N . TYR A 1 74 ? -2.15 -1.149 16.938 1 96.94 74 TYR A N 1
ATOM 612 C CA . TYR A 1 74 ? -0.728 -0.827 16.906 1 96.94 74 TYR A CA 1
ATOM 613 C C . TYR A 1 74 ? -0.301 -0.126 18.188 1 96.94 74 TYR A C 1
ATOM 615 O O . TYR A 1 74 ? 0.85 -0.245 18.609 1 96.94 74 TYR A O 1
ATOM 623 N N . PHE A 1 75 ? -1.179 0.546 18.859 1 97.5 75 PHE A N 1
ATOM 624 C CA . PHE A 1 75 ? -0.754 1.488 19.875 1 97.5 75 PHE A CA 1
ATOM 625 C C . PHE A 1 75 ? -1.406 1.16 21.219 1 97.5 75 PHE A C 1
ATOM 627 O O . PHE A 1 75 ? -2.529 0.655 21.266 1 97.5 75 PHE A O 1
ATOM 634 N N . ASP A 1 76 ? -0.746 1.521 22.297 1 96.94 76 ASP A N 1
ATOM 635 C CA . ASP A 1 76 ? -1.236 1.417 23.656 1 96.94 76 ASP A CA 1
ATOM 636 C C . ASP A 1 76 ? -0.978 2.707 24.438 1 96.94 76 ASP A C 1
ATOM 638 O O . ASP A 1 76 ? 0.174 3.109 24.609 1 96.94 76 ASP A O 1
ATOM 642 N N . PRO A 1 77 ? -1.994 3.258 24.953 1 96.56 77 PRO A N 1
ATOM 643 C CA . PRO A 1 77 ? -3.41 2.896 24.844 1 96.56 77 PRO A CA 1
ATOM 644 C C . PRO A 1 77 ? -3.955 3.047 23.422 1 96.56 77 PRO A C 1
ATOM 646 O O . PRO A 1 77 ? -3.438 3.848 22.641 1 96.56 77 PRO A O 1
ATOM 649 N N . PRO A 1 78 ? -4.918 2.291 23.109 1 95.19 78 PRO A N 1
ATOM 650 C CA . PRO A 1 78 ? -5.512 2.34 21.781 1 95.19 78 PRO A CA 1
ATOM 651 C C . PRO A 1 78 ? -6.504 3.492 21.609 1 95.19 78 PRO A C 1
ATOM 653 O O . PRO A 1 78 ? -7.711 3.266 21.531 1 95.19 78 PRO A O 1
ATOM 656 N N . LYS A 1 79 ? -6.109 4.676 21.406 1 93.56 79 LYS A N 1
ATOM 657 C CA . LYS A 1 79 ? -6.965 5.855 21.328 1 93.56 79 LYS A CA 1
ATOM 658 C C . LYS A 1 79 ? -7.152 6.297 19.875 1 93.56 79 LYS A C 1
ATOM 660 O O . LYS A 1 79 ? -7.656 7.391 19.625 1 93.56 79 LYS A O 1
ATOM 665 N N . GLY A 1 80 ? -6.734 5.453 19 1 96.19 80 GLY A N 1
ATOM 666 C CA . GLY A 1 80 ? -6.797 5.805 17.594 1 96.19 80 GLY A CA 1
ATOM 667 C C . GLY A 1 80 ? -5.504 6.395 17.062 1 96.19 80 GLY A C 1
ATOM 668 O O . GLY A 1 80 ? -4.574 6.652 17.844 1 96.19 80 GLY A O 1
ATOM 669 N N . TYR A 1 81 ? -5.398 6.516 15.773 1 98.19 81 TYR A N 1
ATOM 670 C CA . TYR A 1 81 ? -4.188 7.043 15.148 1 98.19 81 TYR A CA 1
ATOM 671 C C . TYR A 1 81 ? -4.492 7.629 13.773 1 98.19 81 TYR A C 1
ATOM 673 O O . TYR A 1 81 ? -5.613 7.5 13.273 1 98.19 81 TYR A O 1
ATOM 681 N N . LEU A 1 82 ? -3.561 8.375 13.258 1 98.06 82 LEU A N 1
ATOM 682 C CA . LEU A 1 82 ? -3.605 8.844 11.883 1 98.06 82 LEU A CA 1
ATOM 683 C C . LEU A 1 82 ? -2.877 7.879 10.953 1 98.06 82 LEU A C 1
ATOM 685 O O . LEU A 1 82 ? -1.735 7.5 11.219 1 98.06 82 LEU A O 1
ATOM 689 N N . GLU A 1 83 ? -3.58 7.445 9.992 1 98.12 83 GLU A N 1
ATOM 690 C CA . GLU A 1 83 ? -2.932 6.656 8.953 1 98.12 83 GLU A CA 1
ATOM 691 C C . GLU A 1 83 ? -2.52 7.527 7.773 1 98.12 83 GLU A C 1
ATOM 693 O O . GLU A 1 83 ? -3.359 8.188 7.156 1 98.12 83 GLU A O 1
ATOM 698 N N . LEU A 1 84 ? -1.257 7.578 7.523 1 98.38 84 LEU A N 1
ATOM 699 C CA . LEU A 1 84 ? -0.672 8.398 6.473 1 98.38 84 LEU A CA 1
ATOM 700 C C . LEU A 1 84 ? -0.513 7.602 5.184 1 98.38 84 LEU A C 1
ATOM 702 O O . LEU A 1 84 ? 0.14 6.559 5.172 1 98.38 84 LEU A O 1
ATOM 706 N N . TRP A 1 85 ? -1.172 8.133 4.117 1 97 85 TRP A N 1
ATOM 707 C CA . TRP A 1 85 ? -1.151 7.492 2.809 1 97 85 TRP A CA 1
ATOM 708 C C . TRP A 1 85 ? -0.599 8.438 1.748 1 97 85 TRP A C 1
ATOM 710 O O . TRP A 1 85 ? -0.614 9.656 1.928 1 97 85 TRP A O 1
ATOM 720 N N . LYS A 1 86 ? -0.081 7.965 0.637 1 96.12 86 LYS A N 1
ATOM 721 C CA . LYS A 1 86 ? 0.193 8.656 -0.618 1 96.12 86 LYS A CA 1
ATOM 722 C C . LYS A 1 86 ? 1.118 9.852 -0.395 1 96.12 86 LYS A C 1
ATOM 724 O O . LYS A 1 86 ? 0.857 10.945 -0.894 1 96.12 86 LYS A O 1
ATOM 729 N N . LEU A 1 87 ? 2.078 9.711 0.451 1 98 87 LEU A N 1
ATOM 730 C CA . LEU A 1 87 ? 3.092 10.758 0.552 1 98 87 LEU A CA 1
ATOM 731 C C . LEU A 1 87 ? 3.977 10.773 -0.689 1 98 87 LEU A C 1
ATOM 733 O O . LEU A 1 87 ? 4.723 9.828 -0.941 1 98 87 LEU A O 1
ATOM 737 N N . GLU A 1 88 ? 3.846 11.82 -1.422 1 98 88 GLU A N 1
ATOM 738 C CA . GLU A 1 88 ? 4.609 11.945 -2.658 1 98 88 GLU A CA 1
ATOM 739 C C . GLU A 1 88 ? 5.125 13.367 -2.852 1 98 88 GLU A C 1
ATOM 741 O O . GLU A 1 88 ? 4.422 14.328 -2.547 1 98 88 GLU A O 1
ATOM 746 N N . VAL A 1 89 ? 6.289 13.43 -3.273 1 98 89 VAL A N 1
ATOM 747 C CA . VAL A 1 89 ? 6.906 14.672 -3.717 1 98 89 VAL A CA 1
ATOM 748 C C . VAL A 1 89 ? 7.285 14.562 -5.191 1 98 89 VAL A C 1
ATOM 750 O O . VAL A 1 89 ? 7.863 13.562 -5.617 1 98 89 VAL A O 1
ATOM 753 N N . LEU A 1 90 ? 6.859 15.57 -6.02 1 97.75 90 LEU A N 1
ATOM 754 C CA . LEU A 1 90 ? 7.156 15.531 -7.445 1 97.75 90 LEU A CA 1
ATOM 755 C C . LEU A 1 90 ? 8.664 15.484 -7.684 1 97.75 90 LEU A C 1
ATOM 757 O O . LEU A 1 90 ? 9.438 16.047 -6.906 1 97.75 90 LEU A O 1
ATOM 761 N N . GLU A 1 91 ? 8.875 14.883 -8.891 1 95.38 91 GLU A N 1
ATOM 762 C CA . GLU A 1 91 ? 10.273 14.82 -9.297 1 95.38 91 GLU A CA 1
ATOM 763 C C . GLU A 1 91 ? 10.875 16.219 -9.438 1 95.38 91 GLU A C 1
ATOM 765 O O . GLU A 1 91 ? 10.234 17.125 -9.977 1 95.38 91 GLU A O 1
ATOM 770 N N . GLY A 1 92 ? 11.984 16.609 -9.102 1 95.88 92 GLY A N 1
ATOM 771 C CA . GLY A 1 92 ? 12.625 17.906 -9.156 1 95.88 92 GLY A CA 1
ATOM 772 C C . GLY A 1 92 ? 12.484 18.703 -7.867 1 95.88 92 GLY A C 1
ATOM 773 O O . GLY A 1 92 ? 13.195 19.688 -7.66 1 95.88 92 GLY A O 1
ATOM 774 N N . TYR A 1 93 ? 11.539 18.266 -7.102 1 97.12 93 TYR A N 1
ATOM 775 C CA . TYR A 1 93 ? 11.312 18.953 -5.836 1 97.12 93 TYR A CA 1
ATOM 776 C C . TYR A 1 93 ? 11.711 18.078 -4.656 1 97.12 93 TYR A C 1
ATOM 778 O O . TYR A 1 93 ? 11.516 18.469 -3.5 1 97.12 93 TYR A O 1
ATOM 786 N N . LYS A 1 94 ? 12.266 16.953 -4.984 1 95.69 94 LYS A N 1
ATOM 787 C CA . LYS A 1 94 ? 12.688 16.016 -3.949 1 95.69 94 LYS A CA 1
ATOM 788 C C . LYS A 1 94 ? 13.961 16.5 -3.256 1 95.69 94 LYS A C 1
ATOM 790 O O . LYS A 1 94 ? 14.688 17.328 -3.799 1 95.69 94 LYS A O 1
ATOM 795 N N . HIS A 1 95 ? 14.078 16.062 -2.023 1 95.5 95 HIS A N 1
ATOM 796 C CA . HIS A 1 95 ? 15.258 16.344 -1.209 1 95.5 95 HIS A CA 1
ATOM 797 C C . HIS A 1 95 ? 15.344 17.828 -0.859 1 95.5 95 HIS A C 1
ATOM 799 O O . HIS A 1 95 ? 16.438 18.391 -0.735 1 95.5 95 HIS A O 1
ATOM 805 N N . LYS A 1 96 ? 14.219 18.469 -0.828 1 96.06 96 LYS A N 1
ATOM 806 C CA . LYS A 1 96 ? 14.164 19.875 -0.465 1 96.06 96 LYS A CA 1
ATOM 807 C C . LYS A 1 96 ? 13.375 20.078 0.821 1 96.06 96 LYS A C 1
ATOM 809 O O . LYS A 1 96 ? 13.047 21.219 1.178 1 96.06 96 LYS A O 1
ATOM 814 N N . GLY A 1 97 ? 12.984 19 1.42 1 96.69 97 GLY A N 1
ATOM 815 C CA . GLY A 1 97 ? 12.359 19.094 2.73 1 96.69 97 GLY A CA 1
ATOM 816 C C . GLY A 1 97 ? 10.844 19.047 2.672 1 96.69 97 GLY A C 1
ATOM 817 O O . GLY A 1 97 ? 10.172 19.125 3.707 1 96.69 97 GLY A O 1
ATOM 818 N N . TYR A 1 98 ? 10.242 18.875 1.495 1 98.06 98 TYR A N 1
ATOM 819 C CA . TYR A 1 98 ? 8.789 18.875 1.362 1 98.06 98 TYR A CA 1
ATOM 820 C C . TYR A 1 98 ? 8.18 17.656 2.023 1 98.06 98 TYR A C 1
ATOM 822 O O . TYR A 1 98 ? 7.152 17.75 2.701 1 98.06 98 TYR A O 1
ATOM 830 N N . GLY A 1 99 ? 8.82 16.547 1.806 1 98.06 99 GLY A N 1
ATOM 831 C CA . GLY A 1 99 ? 8.352 15.344 2.48 1 98.06 99 GLY A CA 1
ATOM 832 C C . GLY A 1 99 ? 8.406 15.453 3.994 1 98.06 99 GLY A C 1
ATOM 833 O O . GLY A 1 99 ? 7.449 15.086 4.68 1 98.06 99 GLY A O 1
ATOM 834 N N . GLN A 1 100 ? 9.492 15.953 4.438 1 98.06 100 GLN A N 1
ATOM 835 C CA . GLN A 1 100 ? 9.656 16.156 5.871 1 98.06 100 GLN A CA 1
ATOM 836 C C . GLN A 1 100 ? 8.57 17.094 6.418 1 98.06 100 GLN A C 1
ATOM 838 O O . GLN A 1 100 ? 8.008 16.828 7.484 1 98.06 100 GLN A O 1
ATOM 843 N N . ALA A 1 101 ? 8.312 18.109 5.695 1 98.19 101 ALA A N 1
ATOM 844 C CA . ALA A 1 101 ? 7.316 19.078 6.133 1 98.19 101 ALA A CA 1
ATOM 845 C C . ALA A 1 101 ? 5.938 18.438 6.266 1 98.19 101 ALA A C 1
ATOM 847 O O . ALA A 1 101 ? 5.207 18.703 7.219 1 98.19 101 ALA A O 1
ATOM 848 N N . LEU A 1 102 ? 5.57 17.594 5.355 1 98.56 102 LEU A N 1
ATOM 849 C CA . LEU A 1 102 ? 4.285 16.906 5.406 1 98.56 102 LEU A CA 1
ATOM 850 C C . LEU A 1 102 ? 4.215 15.984 6.617 1 98.56 102 LEU A C 1
ATOM 852 O O . LEU A 1 102 ? 3.209 15.969 7.332 1 98.56 102 LEU A O 1
ATOM 856 N N . VAL A 1 103 ? 5.293 15.273 6.879 1 98.62 103 VAL A N 1
ATOM 857 C CA . VAL A 1 103 ? 5.32 14.336 7.996 1 98.62 103 VAL A CA 1
ATOM 858 C C . VAL A 1 103 ? 5.242 15.102 9.312 1 98.62 103 VAL A C 1
ATOM 860 O O . VAL A 1 103 ? 4.516 14.711 10.227 1 98.62 103 VAL A O 1
ATOM 863 N N . GLU A 1 104 ? 5.957 16.172 9.414 1 98.38 104 GLU A N 1
ATOM 864 C CA . GLU A 1 104 ? 5.914 16.984 10.625 1 98.38 104 GLU A CA 1
ATOM 865 C C . GLU A 1 104 ? 4.52 17.547 10.867 1 98.38 104 GLU A C 1
ATOM 867 O O . GLU A 1 104 ? 4.086 17.688 12.008 1 98.38 104 GLU A O 1
ATOM 872 N N . HIS A 1 105 ? 3.85 17.906 9.82 1 98.38 105 HIS A N 1
ATOM 873 C CA . HIS A 1 105 ? 2.465 18.344 9.953 1 98.38 105 HIS A CA 1
ATOM 874 C C . HIS A 1 105 ? 1.589 17.234 10.539 1 98.38 105 HIS A C 1
ATOM 876 O O . HIS A 1 105 ? 0.788 17.484 11.438 1 98.38 105 HIS A O 1
ATOM 882 N N . ALA A 1 106 ? 1.687 16.062 10.047 1 98.31 106 ALA A N 1
ATOM 883 C CA . ALA A 1 106 ? 0.933 14.93 10.594 1 98.31 106 ALA A CA 1
ATOM 884 C C . ALA A 1 106 ? 1.222 14.742 12.078 1 98.31 106 ALA A C 1
ATOM 886 O O . ALA A 1 106 ? 0.305 14.508 12.867 1 98.31 106 ALA A O 1
ATOM 887 N N . LYS A 1 107 ? 2.482 14.883 12.453 1 98.06 107 LYS A N 1
ATOM 888 C CA . LYS A 1 107 ? 2.895 14.703 13.844 1 98.06 107 LYS A CA 1
ATOM 889 C C . LYS A 1 107 ? 2.334 15.812 14.727 1 98.06 107 LYS A C 1
ATOM 891 O O . LYS A 1 107 ? 2.123 15.617 15.922 1 98.06 107 LYS A O 1
ATOM 896 N N . SER A 1 108 ? 2.098 16.891 14.133 1 97.62 108 SER A N 1
ATOM 897 C CA . SER A 1 108 ? 1.673 18.062 14.898 1 97.62 108 SER A CA 1
ATOM 898 C C . SER A 1 108 ? 0.289 17.859 15.5 1 97.62 108 SER A C 1
ATOM 900 O O . SER A 1 108 ? -0.11 18.594 16.406 1 97.62 108 SER A O 1
ATOM 902 N N . PHE A 1 109 ? -0.492 16.922 15 1 96.56 109 PHE A N 1
ATOM 903 C CA . PHE A 1 109 ? -1.788 16.609 15.586 1 96.56 109 PHE A CA 1
ATOM 904 C C . PHE A 1 109 ? -1.615 15.914 16.938 1 96.56 109 PHE A C 1
ATOM 906 O O . PHE A 1 109 ? -2.58 15.75 17.688 1 96.56 109 PHE A O 1
ATOM 913 N N . ASN A 1 110 ? -0.421 15.422 17.219 1 96.25 110 ASN A N 1
ATOM 914 C CA . ASN A 1 110 ? -0.009 14.867 18.5 1 96.25 110 ASN A CA 1
ATOM 915 C C . ASN A 1 110 ? -0.786 13.602 18.844 1 96.25 110 ASN A C 1
ATOM 917 O O . ASN A 1 110 ? -1.157 13.383 19.984 1 96.25 110 ASN A O 1
ATOM 921 N N . ILE A 1 111 ? -1.159 12.836 17.859 1 97.19 111 ILE A N 1
ATOM 922 C CA . ILE A 1 111 ? -1.669 11.477 17.984 1 97.19 111 ILE A CA 1
ATOM 923 C C . ILE A 1 111 ? -0.79 10.523 17.172 1 97.19 111 ILE A C 1
ATOM 925 O O . ILE A 1 111 ? -0.065 10.953 16.281 1 97.19 111 ILE A O 1
ATOM 929 N N . PRO A 1 112 ? -0.78 9.258 17.5 1 98.5 112 PRO A N 1
ATOM 930 C CA . PRO A 1 112 ? 0.095 8.328 16.781 1 98.5 112 PRO A CA 1
ATOM 931 C C . PRO A 1 112 ? -0.13 8.336 15.281 1 98.5 112 PRO A C 1
ATOM 933 O O . PRO A 1 112 ? -1.256 8.547 14.82 1 98.5 112 PRO A O 1
ATOM 936 N N . VAL A 1 113 ? 0.924 8.117 14.562 1 98.75 113 VAL A N 1
ATOM 937 C CA . VAL A 1 113 ? 0.854 8.055 13.102 1 98.75 113 VAL A CA 1
ATOM 938 C C . VAL A 1 113 ? 1.39 6.715 12.609 1 98.75 113 VAL A C 1
ATOM 940 O O . VAL A 1 113 ? 2.441 6.258 13.062 1 98.75 113 VAL A O 1
ATOM 943 N N . LYS A 1 114 ? 0.632 6.059 11.758 1 98.56 114 LYS A N 1
ATOM 944 C CA . LYS A 1 114 ? 1.049 4.828 11.094 1 98.56 114 LYS A CA 1
ATOM 945 C C . LYS A 1 114 ? 1.122 5.02 9.578 1 98.56 114 LYS A C 1
ATOM 947 O O . LYS A 1 114 ? 0.248 5.652 8.984 1 98.56 114 LYS A O 1
ATOM 952 N N . THR A 1 115 ? 2.139 4.551 9 1 98.5 115 THR A N 1
ATOM 953 C CA . THR A 1 115 ? 2.264 4.488 7.547 1 98.5 115 THR A CA 1
ATOM 954 C C . THR A 1 115 ? 2.914 3.176 7.113 1 98.5 115 THR A C 1
ATOM 956 O O . THR A 1 115 ? 3.199 2.314 7.949 1 98.5 115 THR A O 1
ATOM 959 N N . ASN A 1 116 ? 2.984 2.951 5.816 1 97.44 116 ASN A N 1
ATOM 960 C CA . ASN A 1 116 ? 3.693 1.808 5.25 1 97.44 116 ASN A CA 1
ATOM 961 C C . ASN A 1 116 ? 4.84 2.252 4.348 1 97.44 116 ASN A C 1
ATOM 963 O O . ASN A 1 116 ? 4.637 3.029 3.414 1 97.44 116 ASN A O 1
ATOM 967 N N . ALA A 1 117 ? 6.004 1.794 4.73 1 96.56 117 ALA A N 1
ATOM 968 C CA . ALA A 1 117 ? 7.152 2.104 3.883 1 96.56 117 ALA A CA 1
ATOM 969 C C . ALA A 1 117 ? 7.023 1.436 2.518 1 96.56 117 ALA A C 1
ATOM 971 O O . ALA A 1 117 ? 6.637 0.268 2.424 1 96.56 117 ALA A O 1
ATOM 972 N N . ARG A 1 118 ? 7.289 2.213 1.512 1 92.88 118 ARG A N 1
ATOM 973 C CA . ARG A 1 118 ? 7.266 1.726 0.136 1 92.88 118 ARG A CA 1
ATOM 974 C C . ARG A 1 118 ? 8.516 2.172 -0.624 1 92.88 118 ARG A C 1
ATOM 976 O O . ARG A 1 118 ? 9.203 3.102 -0.202 1 92.88 118 ARG A O 1
ATOM 983 N N . GLN A 1 119 ? 8.852 1.439 -1.677 1 91.19 119 GLN A N 1
ATOM 984 C CA . GLN A 1 119 ? 9.938 1.827 -2.58 1 91.19 119 GLN A CA 1
ATOM 985 C C . GLN A 1 119 ? 11.219 2.107 -1.811 1 91.19 119 GLN A C 1
ATOM 987 O O . GLN A 1 119 ? 11.859 3.141 -2.02 1 91.19 119 GLN A O 1
ATOM 992 N N . ARG A 1 120 ? 11.484 1.271 -0.819 1 91.75 120 ARG A N 1
ATOM 993 C CA . ARG A 1 120 ? 12.727 1.33 -0.058 1 91.75 120 ARG A CA 1
ATOM 994 C C . ARG A 1 120 ? 12.875 2.674 0.648 1 91.75 120 ARG A C 1
ATOM 996 O O . ARG A 1 120 ? 13.938 3.289 0.606 1 91.75 120 ARG A O 1
ATOM 1003 N N . SER A 1 121 ? 11.828 3.139 1.268 1 95.06 121 SER A N 1
ATOM 1004 C CA . SER A 1 121 ? 11.852 4.438 1.936 1 95.06 121 SER A CA 1
ATOM 1005 C C . SER A 1 121 ? 12.141 4.285 3.426 1 95.06 121 SER A C 1
ATOM 1007 O O . SER A 1 121 ? 11.891 5.207 4.207 1 95.06 121 SER A O 1
ATOM 1009 N N . ASP A 1 122 ? 12.664 3.209 3.83 1 96.25 122 ASP A N 1
ATOM 1010 C CA . ASP A 1 122 ? 12.891 2.91 5.242 1 96.25 122 ASP A CA 1
ATOM 1011 C C . ASP A 1 122 ? 13.734 3.998 5.902 1 96.25 122 ASP A C 1
ATOM 1013 O O . ASP A 1 122 ? 13.414 4.465 6.996 1 96.25 122 ASP A O 1
ATOM 1017 N N . ASP A 1 123 ? 14.773 4.352 5.258 1 96.31 123 ASP A N 1
ATOM 1018 C CA . ASP A 1 123 ? 15.695 5.34 5.812 1 96.31 123 ASP A CA 1
ATOM 1019 C C . ASP A 1 123 ? 14.984 6.668 6.066 1 96.31 123 ASP A C 1
ATOM 1021 O O . ASP A 1 123 ? 15.25 7.332 7.07 1 96.31 123 ASP A O 1
ATOM 1025 N N . PHE A 1 124 ? 14.172 7.051 5.18 1 97.81 124 PHE A N 1
ATOM 1026 C CA . PHE A 1 124 ? 13.406 8.281 5.336 1 97.81 124 PHE A CA 1
ATOM 1027 C C . PHE A 1 124 ? 12.57 8.242 6.609 1 97.81 124 PHE A C 1
ATOM 1029 O O . PHE A 1 124 ? 12.594 9.18 7.41 1 97.81 124 PHE A O 1
ATOM 1036 N N . TRP A 1 125 ? 11.852 7.164 6.766 1 98.31 125 TRP A N 1
ATOM 1037 C CA . TRP A 1 125 ? 10.945 7.059 7.906 1 98.31 125 TRP A CA 1
ATOM 1038 C C . TRP A 1 125 ? 11.719 6.98 9.219 1 98.31 125 TRP A C 1
ATOM 1040 O O . TRP A 1 125 ? 11.305 7.555 10.227 1 98.31 125 TRP A O 1
ATOM 1050 N N . ASN A 1 126 ? 12.828 6.254 9.172 1 98 126 ASN A N 1
ATOM 1051 C CA . ASN A 1 126 ? 13.695 6.246 10.344 1 98 126 ASN A CA 1
ATOM 1052 C C . ASN A 1 126 ? 14.148 7.652 10.719 1 98 126 ASN A C 1
ATOM 1054 O O . ASN A 1 126 ? 14.125 8.031 11.891 1 98 126 ASN A O 1
ATOM 1058 N N . LYS A 1 127 ? 14.539 8.406 9.758 1 97.81 127 LYS A N 1
ATOM 1059 C CA . LYS A 1 127 ? 14.992 9.773 9.977 1 97.81 127 LYS A CA 1
ATOM 1060 C C . LYS A 1 127 ? 13.867 10.641 10.547 1 97.81 127 LYS A C 1
ATOM 1062 O O . LYS A 1 127 ? 14.125 11.594 11.273 1 97.81 127 LYS A O 1
ATOM 1067 N N . MET A 1 128 ? 12.68 10.328 10.18 1 98.19 128 MET A N 1
ATOM 1068 C CA . MET A 1 128 ? 11.523 11.078 10.664 1 98.19 128 MET A CA 1
ATOM 1069 C C . MET A 1 128 ? 11.086 10.578 12.031 1 98.19 128 MET A C 1
ATOM 1071 O O . MET A 1 128 ? 10.016 10.953 12.523 1 98.19 128 MET A O 1
ATOM 1075 N N . ASP A 1 129 ? 11.781 9.656 12.648 1 98 129 ASP A N 1
ATOM 1076 C CA . ASP A 1 129 ? 11.578 9.125 13.992 1 98 129 ASP A CA 1
ATOM 1077 C C . ASP A 1 129 ? 10.406 8.148 14.031 1 98 129 ASP A C 1
ATOM 1079 O O . ASP A 1 129 ? 9.719 8.039 15.055 1 98 129 ASP A O 1
ATOM 1083 N N . PHE A 1 130 ? 10.133 7.598 12.914 1 98.69 130 PHE A N 1
ATOM 1084 C CA . PHE A 1 130 ? 9.281 6.414 12.891 1 98.69 130 PHE A CA 1
ATOM 1085 C C . PHE A 1 130 ? 10.094 5.156 13.156 1 98.69 130 PHE A C 1
ATOM 1087 O O . PHE A 1 130 ? 11.32 5.172 13.055 1 98.69 130 PHE A O 1
ATOM 1094 N N . GLN A 1 131 ? 9.383 4.117 13.469 1 96.94 131 GLN A N 1
ATOM 1095 C CA . GLN A 1 131 ? 10.039 2.822 13.648 1 96.94 131 GLN A CA 1
ATOM 1096 C C . GLN A 1 131 ? 9.203 1.696 13.055 1 96.94 131 GLN A C 1
ATOM 1098 O O . GLN A 1 131 ? 7.969 1.744 13.094 1 96.94 131 GLN A O 1
ATOM 1103 N N . PRO A 1 132 ? 9.844 0.742 12.516 1 95.94 132 PRO A N 1
ATOM 1104 C CA . PRO A 1 132 ? 9.086 -0.422 12.047 1 95.94 132 PRO A CA 1
ATOM 1105 C C . PRO A 1 132 ? 8.406 -1.178 13.188 1 95.94 132 PRO A C 1
ATOM 1107 O O . PRO A 1 132 ? 8.938 -1.225 14.305 1 95.94 132 PRO A O 1
ATOM 1110 N N . VAL A 1 133 ? 7.281 -1.73 12.938 1 95.25 133 VAL A N 1
ATOM 1111 C CA . VAL A 1 133 ? 6.598 -2.523 13.953 1 95.25 133 VAL A CA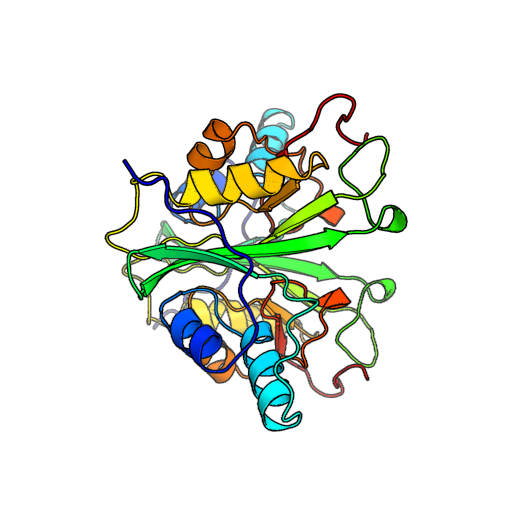 1
ATOM 1112 C C . VAL A 1 133 ? 7.051 -3.979 13.867 1 95.25 133 VAL A C 1
ATOM 1114 O O . VAL A 1 133 ? 7.586 -4.41 12.836 1 95.25 133 VAL A O 1
ATOM 1117 N N . THR A 1 134 ? 6.848 -4.703 14.984 1 92.44 134 THR A N 1
ATOM 1118 C CA . THR A 1 134 ? 7.008 -6.148 14.906 1 92.44 134 THR A CA 1
ATOM 1119 C C . THR A 1 134 ? 5.988 -6.758 13.953 1 92.44 134 THR A C 1
ATOM 1121 O O . THR A 1 134 ? 4.785 -6.531 14.094 1 92.44 134 THR A O 1
ATOM 1124 N N . TYR A 1 135 ? 6.504 -7.488 13.07 1 93.31 135 TYR A N 1
ATOM 1125 C CA . TYR A 1 135 ? 5.668 -7.988 11.984 1 93.31 135 TYR A CA 1
ATOM 1126 C C . TYR A 1 135 ? 4.652 -9.008 12.492 1 93.31 135 TYR A C 1
ATOM 1128 O O . TYR A 1 135 ? 4.996 -9.891 13.281 1 93.31 135 TYR A O 1
ATOM 1136 N N . ASP A 1 136 ? 3.471 -8.836 12.156 1 93 136 ASP A N 1
ATOM 1137 C CA . ASP A 1 136 ? 2.357 -9.758 12.375 1 93 136 ASP A CA 1
ATOM 1138 C C . ASP A 1 136 ? 1.678 -10.117 11.062 1 93 136 ASP A C 1
ATOM 1140 O O . ASP A 1 136 ? 1.022 -9.281 10.438 1 93 136 ASP A O 1
ATOM 1144 N N . PRO A 1 137 ? 1.826 -11.398 10.648 1 88.56 137 PRO A N 1
ATOM 1145 C CA . PRO A 1 137 ? 1.351 -11.773 9.312 1 88.56 137 PRO A CA 1
ATOM 1146 C C . PRO A 1 137 ? -0.156 -11.578 9.148 1 88.56 137 PRO A C 1
ATOM 1148 O O . PRO A 1 137 ? -0.626 -11.281 8.055 1 88.56 137 PRO A O 1
ATOM 1151 N N . ASP A 1 138 ? -0.935 -11.773 10.18 1 89.38 138 ASP A N 1
ATOM 1152 C CA . ASP A 1 138 ? -2.381 -11.602 10.086 1 89.38 138 ASP A CA 1
ATOM 1153 C C . ASP A 1 138 ? -2.75 -10.125 9.992 1 89.38 138 ASP A C 1
ATOM 1155 O O . ASP A 1 138 ? -3.664 -9.75 9.258 1 89.38 138 ASP A O 1
ATOM 1159 N N . ARG A 1 139 ? -1.973 -9.289 10.648 1 91.69 139 ARG A N 1
ATOM 1160 C CA . ARG A 1 139 ? -2.238 -7.852 10.719 1 91.69 139 ARG A CA 1
ATOM 1161 C C . ARG A 1 139 ? -1.639 -7.125 9.516 1 91.69 139 ARG A C 1
ATOM 1163 O O . ARG A 1 139 ? -2.301 -6.293 8.891 1 91.69 139 ARG A O 1
ATOM 1170 N N . ASP A 1 140 ? -0.425 -7.512 9.195 1 94.62 140 ASP A N 1
ATOM 1171 C CA . ASP A 1 140 ? 0.359 -6.68 8.289 1 94.62 140 ASP A CA 1
ATOM 1172 C C . ASP A 1 140 ? 0.331 -7.234 6.863 1 94.62 140 ASP A C 1
ATOM 1174 O O . ASP A 1 140 ? 0.436 -6.48 5.895 1 94.62 140 ASP A O 1
ATOM 1178 N N . ARG A 1 141 ? 0.225 -8.617 6.773 1 92.12 141 ARG A N 1
ATOM 1179 C CA . ARG A 1 141 ? 0.208 -9.289 5.48 1 92.12 141 ARG A CA 1
ATOM 1180 C C . ARG A 1 141 ? 1.388 -8.852 4.617 1 92.12 141 ARG A C 1
ATOM 1182 O O . ARG A 1 141 ? 2.545 -9.039 5 1 92.12 141 ARG A O 1
ATOM 1189 N N . GLY A 1 142 ? 1.191 -8.133 3.594 1 92.19 142 GLY A N 1
ATOM 1190 C CA . GLY A 1 142 ? 2.283 -7.742 2.715 1 92.19 142 GLY A CA 1
ATOM 1191 C C . GLY A 1 142 ? 2.783 -6.332 2.971 1 92.19 142 GLY A C 1
ATOM 1192 O O . GLY A 1 142 ? 3.75 -5.887 2.348 1 92.19 142 GLY A O 1
ATOM 1193 N N . GLU A 1 143 ? 2.227 -5.633 3.896 1 94.62 143 GLU A N 1
ATOM 1194 C CA . GLU A 1 143 ? 2.584 -4.246 4.176 1 94.62 143 GLU A CA 1
ATOM 1195 C C . GLU A 1 143 ? 3.871 -4.16 4.992 1 94.62 143 GLU A C 1
ATOM 1197 O O . GLU A 1 143 ? 4.305 -5.152 5.582 1 94.62 143 GLU A O 1
ATOM 1202 N N . ASN A 1 144 ? 4.484 -2.992 4.961 1 96.5 144 ASN A N 1
ATOM 1203 C CA . ASN A 1 144 ? 5.652 -2.652 5.766 1 96.5 144 ASN A CA 1
ATOM 1204 C C . ASN A 1 144 ? 5.363 -1.486 6.707 1 96.5 144 ASN A C 1
ATOM 1206 O O . ASN A 1 144 ? 5.809 -0.364 6.469 1 96.5 144 ASN A O 1
ATOM 1210 N N . PRO A 1 145 ? 4.734 -1.769 7.832 1 97.5 145 PRO A N 1
ATOM 1211 C CA . PRO A 1 145 ? 4.234 -0.688 8.688 1 97.5 145 PRO A CA 1
ATOM 1212 C C . PRO A 1 145 ? 5.348 0.006 9.469 1 97.5 145 PRO A C 1
ATOM 1214 O O . PRO A 1 145 ? 6.238 -0.658 10 1 97.5 145 PRO A O 1
ATOM 1217 N N . PHE A 1 146 ? 5.332 1.287 9.461 1 98.31 146 PHE A N 1
ATOM 1218 C CA . PHE A 1 146 ? 6.109 2.189 10.305 1 98.31 146 PHE A CA 1
ATOM 1219 C C . PHE A 1 146 ? 5.195 3.051 11.164 1 98.31 146 PHE A C 1
ATOM 1221 O O . PHE A 1 146 ? 4.148 3.51 10.703 1 98.31 146 PHE A O 1
ATOM 1228 N N . VAL A 1 147 ? 5.629 3.299 12.43 1 98.44 147 VAL A N 1
ATOM 1229 C CA . VAL A 1 147 ? 4.766 4.066 13.32 1 98.44 147 VAL A CA 1
ATOM 1230 C C . VAL A 1 147 ? 5.586 5.133 14.047 1 98.44 147 VAL A C 1
ATOM 1232 O O . VAL A 1 147 ? 6.785 4.953 14.266 1 98.44 147 VAL A O 1
ATOM 1235 N N . TRP A 1 148 ? 5.004 6.207 14.297 1 98.62 148 TRP A N 1
ATOM 1236 C CA . TRP A 1 148 ? 5.512 7.27 15.156 1 98.62 148 TRP A CA 1
ATOM 1237 C C . TRP A 1 148 ? 4.723 7.336 16.453 1 98.62 148 TRP A C 1
ATOM 1239 O O . TRP A 1 148 ? 3.492 7.402 16.438 1 98.62 148 TRP A O 1
ATOM 1249 N N . TYR A 1 149 ? 5.398 7.281 17.562 1 97.88 149 TYR A N 1
ATOM 1250 C CA . TYR A 1 149 ? 4.789 7.309 18.891 1 97.88 149 TYR A CA 1
ATOM 1251 C C . TYR A 1 149 ? 4.926 8.688 19.516 1 97.88 149 TYR A C 1
ATOM 1253 O O . TYR A 1 149 ? 6.035 9.125 19.828 1 97.88 149 TYR A O 1
ATOM 1261 N N . PRO A 1 150 ? 3.811 9.352 19.719 1 97.19 150 PRO A N 1
ATOM 1262 C CA . PRO A 1 150 ? 3.908 10.539 20.578 1 97.19 150 PRO A CA 1
ATOM 1263 C C . PRO A 1 150 ? 4.172 10.188 22.047 1 97.19 150 PRO A C 1
ATOM 1265 O O . PRO A 1 150 ? 4.223 9.008 22.391 1 97.19 150 PRO A O 1
ATOM 1268 N N . ALA A 1 151 ? 4.395 11.203 22.828 1 94.81 151 ALA A N 1
ATOM 1269 C CA . ALA A 1 151 ? 4.664 10.984 24.25 1 94.81 151 ALA A CA 1
ATOM 1270 C C . ALA A 1 151 ? 3.527 10.211 24.906 1 94.81 151 ALA A C 1
ATOM 1272 O O . ALA A 1 151 ? 2.352 10.5 24.672 1 94.81 151 ALA A O 1
ATOM 1273 N N . GLY A 1 152 ? 3.867 9.219 25.688 1 95.5 152 GLY A N 1
ATOM 1274 C CA . GLY A 1 152 ? 2.889 8.484 26.469 1 95.5 152 GLY A CA 1
ATOM 1275 C C . GLY A 1 152 ? 2.271 7.316 25.734 1 95.5 152 GLY A C 1
ATOM 1276 O O . GLY A 1 152 ? 1.413 6.613 26.266 1 95.5 152 GLY A O 1
ATOM 1277 N N . VAL A 1 153 ? 2.68 7.062 24.531 1 95.81 153 VAL A N 1
ATOM 1278 C CA . VAL A 1 153 ? 2.141 5.977 23.734 1 95.81 153 VAL A CA 1
ATOM 1279 C C . VAL A 1 153 ? 3.221 4.922 23.5 1 95.81 153 VAL A C 1
ATOM 1281 O O . VAL A 1 153 ? 4.391 5.258 23.281 1 95.81 153 VAL A O 1
ATOM 1284 N N . GLN A 1 154 ? 2.848 3.668 23.531 1 95.62 154 GLN A N 1
ATOM 1285 C CA . GLN A 1 154 ? 3.777 2.561 23.328 1 95.62 154 GLN A CA 1
ATOM 1286 C C . GLN A 1 154 ? 3.174 1.502 22.406 1 95.62 154 GLN A C 1
ATOM 1288 O O . GLN A 1 154 ? 1.978 1.536 22.109 1 95.62 154 GLN A O 1
ATOM 1293 N N . PRO A 1 155 ? 3.996 0.586 21.938 1 94.38 155 PRO A N 1
ATOM 1294 C CA . PRO A 1 155 ? 3.461 -0.481 21.078 1 94.38 155 PRO A CA 1
ATOM 1295 C C . PRO A 1 155 ? 2.447 -1.362 21.812 1 94.38 155 PRO A C 1
ATOM 1297 O O . PRO A 1 155 ? 2.605 -1.639 23 1 94.38 155 PRO A O 1
ATOM 1300 N N . GLN A 1 156 ? 1.472 -1.742 21.031 1 91 156 GLN A N 1
ATOM 1301 C CA . GLN A 1 156 ? 0.519 -2.707 21.578 1 91 156 GLN A CA 1
ATOM 1302 C C . GLN A 1 156 ? 1.127 -4.105 21.625 1 91 156 GLN A C 1
ATOM 1304 O O . GLN A 1 156 ? 1.81 -4.531 20.703 1 91 156 GLN A O 1
ATOM 1309 N N . GLU A 1 157 ? 1.071 -4.809 22.719 1 77.44 157 GLU A N 1
ATOM 1310 C CA . GLU A 1 157 ? 1.628 -6.145 22.922 1 77.44 157 GLU A CA 1
ATOM 1311 C C . GLU A 1 157 ? 0.713 -7.223 22.359 1 77.44 157 GLU A C 1
ATOM 1313 O O . GLU A 1 157 ? -0.509 -7.059 22.328 1 77.44 157 GLU A O 1
ATOM 1318 N N . MET B 1 1 ? 8.438 -21.562 -26.406 1 35.62 1 MET B N 1
ATOM 1319 C CA . MET B 1 1 ? 9.32 -20.828 -25.516 1 35.62 1 MET B CA 1
ATOM 1320 C C . MET B 1 1 ? 9.141 -21.297 -24.078 1 35.62 1 MET B C 1
ATOM 1322 O O . MET B 1 1 ? 8.031 -21.656 -23.656 1 35.62 1 MET B O 1
ATOM 1326 N N . ALA B 1 2 ? 10.008 -21.812 -23.359 1 44.22 2 ALA B N 1
ATOM 1327 C CA . ALA B 1 2 ? 9.797 -22.516 -22.094 1 44.22 2 ALA B CA 1
ATOM 1328 C C . ALA B 1 2 ? 9.031 -21.641 -21.109 1 44.22 2 ALA B C 1
ATOM 1330 O O . ALA B 1 2 ? 9.461 -20.547 -20.781 1 44.22 2 ALA B O 1
ATOM 1331 N N . THR B 1 3 ? 7.773 -21.578 -21.062 1 52.22 3 THR B N 1
ATOM 1332 C CA . THR B 1 3 ? 6.902 -20.766 -20.234 1 52.22 3 THR B CA 1
ATOM 1333 C C . THR B 1 3 ? 7.391 -20.75 -18.781 1 52.22 3 THR B C 1
ATOM 1335 O O . THR B 1 3 ? 7.453 -21.797 -18.141 1 52.22 3 THR B O 1
ATOM 1338 N N . GLU B 1 4 ? 8.328 -19.891 -18.5 1 63.81 4 GLU B N 1
ATOM 1339 C CA . GLU B 1 4 ? 8.867 -19.859 -17.141 1 63.81 4 GLU B CA 1
ATOM 1340 C C . GLU B 1 4 ? 7.758 -20.031 -16.109 1 63.81 4 GLU B C 1
ATOM 1342 O O . GLU B 1 4 ? 6.727 -19.344 -16.172 1 63.81 4 GLU B O 1
ATOM 1347 N N . LYS B 1 5 ? 7.797 -21.156 -15.492 1 89.81 5 LYS B N 1
ATOM 1348 C CA . LYS B 1 5 ? 6.793 -21.672 -14.562 1 89.81 5 LYS B CA 1
ATOM 1349 C C . LYS B 1 5 ? 6.824 -20.922 -13.242 1 89.81 5 LYS B C 1
ATOM 1351 O O . LYS B 1 5 ? 7.895 -20.562 -12.742 1 89.81 5 LYS B O 1
ATOM 1356 N N . VAL B 1 6 ? 5.688 -20.547 -12.797 1 96.88 6 VAL B N 1
ATOM 1357 C CA . VAL B 1 6 ? 5.535 -19.953 -11.477 1 96.88 6 VAL B CA 1
ATOM 1358 C C . VAL B 1 6 ? 5.824 -21 -10.406 1 96.88 6 VAL B C 1
ATOM 1360 O O . VAL B 1 6 ? 5.332 -22.125 -10.477 1 96.88 6 VAL B O 1
ATOM 1363 N N . LYS B 1 7 ? 6.656 -20.641 -9.453 1 94.69 7 LYS B N 1
ATOM 1364 C CA . LYS B 1 7 ? 7.004 -21.547 -8.359 1 94.69 7 LYS B CA 1
ATOM 1365 C C . LYS B 1 7 ? 6.695 -20.922 -7.004 1 94.69 7 LYS B C 1
ATOM 1367 O O . LYS B 1 7 ? 6.832 -19.703 -6.832 1 94.69 7 LYS B O 1
ATOM 1372 N N . ARG B 1 8 ? 6.285 -21.812 -6.102 1 94.56 8 ARG B N 1
ATOM 1373 C CA . ARG B 1 8 ? 6.223 -21.359 -4.715 1 94.56 8 ARG B CA 1
ATOM 1374 C C . ARG B 1 8 ? 7.621 -21.25 -4.113 1 94.56 8 ARG B C 1
ATOM 1376 O O . ARG B 1 8 ? 8.391 -22.203 -4.148 1 94.56 8 ARG B O 1
ATOM 1383 N N . LEU B 1 9 ? 7.906 -20.094 -3.592 1 93.88 9 LEU B N 1
ATOM 1384 C CA . LEU B 1 9 ? 9.258 -19.859 -3.105 1 93.88 9 LEU B CA 1
ATOM 1385 C C . LEU B 1 9 ? 9.422 -20.359 -1.675 1 93.88 9 LEU B C 1
ATOM 1387 O O . LEU B 1 9 ? 8.539 -20.141 -0.835 1 93.88 9 LEU B O 1
ATOM 1391 N N . LEU B 1 10 ? 10.469 -21.016 -1.449 1 88.75 10 LEU B N 1
ATOM 1392 C CA . LEU B 1 10 ? 10.797 -21.438 -0.09 1 88.75 10 LEU B CA 1
ATOM 1393 C C . LEU B 1 10 ? 11.422 -20.281 0.694 1 88.75 10 LEU B C 1
ATOM 1395 O O . LEU B 1 10 ? 12.156 -19.469 0.13 1 88.75 10 LEU B O 1
ATOM 1399 N N . ILE B 1 11 ? 11.125 -20.328 1.913 1 88.19 11 ILE B N 1
ATOM 1400 C CA . ILE B 1 11 ? 11.742 -19.312 2.762 1 88.19 11 ILE B CA 1
ATOM 1401 C C . ILE B 1 11 ? 13.109 -19.797 3.242 1 88.19 11 ILE B C 1
ATOM 1403 O O . ILE B 1 11 ? 13.188 -20.688 4.105 1 88.19 11 ILE B O 1
ATOM 1407 N N . ASN B 1 12 ? 14.094 -19.359 2.664 1 89.88 12 ASN B N 1
ATOM 1408 C CA . ASN B 1 12 ? 15.484 -19.641 3.027 1 89.88 12 ASN B CA 1
ATOM 1409 C C . ASN B 1 12 ? 16.391 -18.438 2.738 1 89.88 12 ASN B C 1
ATOM 1411 O O . ASN B 1 12 ? 15.922 -17.406 2.248 1 89.88 12 ASN B O 1
ATOM 1415 N N . PHE B 1 13 ? 17.625 -18.562 3.105 1 90.38 13 PHE B N 1
ATOM 1416 C CA . PHE B 1 13 ? 18.531 -17.422 3.018 1 90.38 13 PHE B CA 1
ATOM 1417 C C . PHE B 1 13 ? 18.734 -17.016 1.565 1 90.38 13 PHE B C 1
ATOM 1419 O O . PHE B 1 13 ? 18.875 -15.82 1.27 1 90.38 13 PHE B O 1
ATOM 1426 N N . LYS B 1 14 ? 18.797 -17.906 0.712 1 91.19 14 LYS B N 1
ATOM 1427 C CA . LYS B 1 14 ? 18.969 -17.594 -0.703 1 91.19 14 LYS B CA 1
ATOM 1428 C C . LYS B 1 14 ? 17.797 -16.781 -1.241 1 91.19 14 LYS B C 1
ATOM 1430 O O . LYS B 1 14 ? 18 -15.781 -1.927 1 91.19 14 LYS B O 1
ATOM 1435 N N . THR B 1 15 ? 16.609 -17.219 -0.955 1 92.69 15 THR B N 1
ATOM 1436 C CA . THR B 1 15 ? 15.422 -16.5 -1.399 1 92.69 15 THR B CA 1
ATOM 1437 C C . THR B 1 15 ? 15.383 -15.094 -0.826 1 92.69 15 THR B C 1
ATOM 1439 O O . THR B 1 15 ? 15.055 -14.141 -1.534 1 92.69 15 THR B O 1
ATOM 1442 N N . LEU B 1 16 ? 15.742 -15.039 0.415 1 93 16 LEU B N 1
ATOM 1443 C CA . LEU B 1 16 ? 15.742 -13.734 1.066 1 93 16 LEU B CA 1
ATOM 1444 C C . LEU B 1 16 ? 16.766 -12.805 0.427 1 93 16 LEU B C 1
ATOM 1446 O O . LEU B 1 16 ? 16.547 -11.602 0.315 1 93 16 LEU B O 1
ATOM 1450 N N . GLU B 1 17 ? 17.859 -13.336 0.048 1 94.88 17 GLU B N 1
ATOM 1451 C CA . GLU B 1 17 ? 18.859 -12.562 -0.688 1 94.88 17 GLU B CA 1
ATOM 1452 C C . GLU B 1 17 ? 18.312 -12.117 -2.043 1 94.88 17 GLU B C 1
ATOM 1454 O O . GLU B 1 17 ? 18.516 -10.969 -2.443 1 94.88 17 GLU B O 1
ATOM 1459 N N . ASP B 1 18 ? 17.656 -12.961 -2.73 1 96.12 18 ASP B N 1
ATOM 1460 C CA . ASP B 1 18 ? 17.062 -12.633 -4.016 1 96.12 18 ASP B CA 1
ATOM 1461 C C . ASP B 1 18 ? 16.047 -11.5 -3.877 1 96.12 18 ASP B C 1
ATOM 1463 O O . ASP B 1 18 ? 15.922 -10.656 -4.77 1 96.12 18 ASP B O 1
ATOM 1467 N N . PHE B 1 19 ? 15.328 -11.477 -2.742 1 96.25 19 PHE B N 1
ATOM 1468 C CA . PHE B 1 19 ? 14.289 -10.484 -2.508 1 96.25 19 PHE B CA 1
ATOM 1469 C C . PHE B 1 19 ? 14.891 -9.078 -2.465 1 96.25 19 PHE B C 1
ATOM 1471 O O . PHE B 1 19 ? 14.203 -8.094 -2.754 1 96.25 19 PHE B O 1
ATOM 1478 N N . GLN B 1 20 ? 16.188 -8.984 -2.182 1 95.31 20 GLN B N 1
ATOM 1479 C CA . GLN B 1 20 ? 16.828 -7.684 -2.025 1 95.31 20 GLN B CA 1
ATOM 1480 C C . GLN B 1 20 ? 16.906 -6.945 -3.357 1 95.31 20 GLN B C 1
ATOM 1482 O O . GLN B 1 20 ? 17.141 -5.734 -3.391 1 95.31 20 GLN B O 1
ATOM 1487 N N . GLN B 1 21 ? 16.688 -7.637 -4.434 1 95.75 21 GLN B N 1
ATOM 1488 C CA . GLN B 1 21 ? 16.734 -7.016 -5.754 1 95.75 21 GLN B CA 1
ATOM 1489 C C . GLN B 1 21 ? 15.43 -6.297 -6.074 1 95.75 21 GLN B C 1
ATOM 1491 O O . GLN B 1 21 ? 15.352 -5.535 -7.039 1 95.75 21 GLN B O 1
ATOM 1496 N N . PHE B 1 22 ? 14.461 -6.492 -5.27 1 96.44 22 PHE B N 1
ATOM 1497 C CA . PHE B 1 22 ? 13.148 -5.898 -5.496 1 96.44 22 PHE B CA 1
ATOM 1498 C C . PHE B 1 22 ? 12.953 -4.676 -4.605 1 96.44 22 PHE B C 1
ATOM 1500 O O . PHE B 1 22 ? 13.727 -4.449 -3.674 1 96.44 22 PHE B O 1
ATOM 1507 N N . LYS B 1 23 ? 11.898 -3.912 -4.891 1 92.94 23 LYS B N 1
ATOM 1508 C CA . LYS B 1 23 ? 11.719 -2.617 -4.238 1 92.94 23 LYS B CA 1
ATOM 1509 C C . LYS B 1 23 ? 10.898 -2.754 -2.959 1 92.94 23 LYS B C 1
ATOM 1511 O O . LYS B 1 23 ? 11.148 -2.045 -1.98 1 92.94 23 LYS B O 1
ATOM 1516 N N . GLU B 1 24 ? 9.945 -3.633 -3.021 1 93.56 24 GLU B N 1
ATOM 1517 C CA . GLU B 1 24 ? 9.023 -3.727 -1.888 1 93.56 24 GLU B CA 1
ATOM 1518 C C . GLU B 1 24 ? 9.508 -4.754 -0.87 1 93.56 24 GLU B C 1
ATOM 1520 O O . GLU B 1 24 ? 8.875 -5.789 -0.673 1 93.56 24 GLU B O 1
ATOM 1525 N N . VAL B 1 25 ? 10.633 -4.52 -0.287 1 93.12 25 VAL B N 1
ATOM 1526 C CA . VAL B 1 25 ? 11.18 -5.332 0.796 1 93.12 25 VAL B CA 1
ATOM 1527 C C . VAL B 1 25 ? 11.07 -4.574 2.117 1 93.12 25 VAL B C 1
ATOM 1529 O O . VAL B 1 25 ? 11.273 -3.357 2.16 1 93.12 25 VAL B O 1
ATOM 1532 N N . GLY B 1 26 ? 10.812 -5.41 3.236 1 91.25 26 GLY B N 1
ATOM 1533 C CA . GLY B 1 26 ? 10.664 -4.727 4.508 1 91.25 26 GLY B CA 1
ATOM 1534 C C . GLY B 1 26 ? 10.445 -5.672 5.676 1 91.25 26 GLY B C 1
ATOM 1535 O O . GLY B 1 26 ? 11.227 -6.605 5.879 1 91.25 26 GLY B O 1
ATOM 1536 N N . ALA B 1 27 ? 9.383 -5.324 6.438 1 90.31 27 ALA B N 1
ATOM 1537 C CA . ALA B 1 27 ? 9.148 -5.957 7.734 1 90.31 27 ALA B CA 1
ATOM 1538 C C . ALA B 1 27 ? 8.922 -7.461 7.574 1 90.31 27 ALA B C 1
ATOM 1540 O O . ALA B 1 27 ? 9.414 -8.258 8.383 1 90.31 27 ALA B O 1
ATOM 1541 N N . GLN B 1 28 ? 8.273 -7.816 6.578 1 89.88 28 GLN B N 1
ATOM 1542 C CA . GLN B 1 28 ? 7.965 -9.227 6.355 1 89.88 28 GLN B CA 1
ATOM 1543 C C . GLN B 1 28 ? 9.242 -10.039 6.137 1 89.88 28 GLN B C 1
ATOM 1545 O O . GLN B 1 28 ? 9.469 -11.039 6.82 1 89.88 28 GLN B O 1
ATOM 1550 N N . GLU B 1 29 ? 10.047 -9.641 5.207 1 90.12 29 GLU B N 1
ATOM 1551 C CA . GLU B 1 29 ? 11.297 -10.32 4.887 1 90.12 29 GLU B CA 1
ATOM 1552 C C . GLU B 1 29 ? 12.25 -10.32 6.078 1 90.12 29 GLU B C 1
ATOM 1554 O O . GLU B 1 29 ? 12.961 -11.305 6.32 1 90.12 29 GLU B O 1
ATOM 1559 N N . LEU B 1 30 ? 12.266 -9.258 6.758 1 88.06 30 LEU B N 1
ATOM 1560 C CA . LEU B 1 30 ? 13.117 -9.164 7.941 1 88.06 30 LEU B CA 1
ATOM 1561 C C . LEU B 1 30 ? 12.688 -10.172 9 1 88.06 30 LEU B C 1
ATOM 1563 O O . LEU B 1 30 ? 13.531 -10.828 9.617 1 88.06 30 LEU B O 1
ATOM 1567 N N . SER B 1 31 ? 11.453 -10.219 9.211 1 89.31 31 SER B N 1
ATOM 1568 C CA . SER B 1 31 ? 10.922 -11.172 10.18 1 89.31 31 SER B CA 1
ATOM 1569 C C . SER B 1 31 ? 11.273 -12.609 9.797 1 89.31 31 SER B C 1
ATOM 1571 O O . SER B 1 31 ? 11.648 -13.414 10.656 1 89.31 31 SER B O 1
ATOM 1573 N N . MET B 1 32 ? 11.133 -12.914 8.562 1 87.75 32 MET B N 1
ATOM 1574 C CA . MET B 1 32 ? 11.461 -14.25 8.062 1 87.75 32 MET B CA 1
ATOM 1575 C C . MET B 1 32 ? 12.945 -14.547 8.258 1 87.75 32 MET B C 1
ATOM 1577 O O . MET B 1 32 ? 13.312 -15.672 8.617 1 87.75 32 MET B O 1
ATOM 1581 N N . LYS B 1 33 ? 13.719 -13.586 7.996 1 88.25 33 LYS B N 1
ATOM 1582 C CA . LYS B 1 33 ? 15.156 -13.742 8.203 1 88.25 33 LYS B CA 1
ATOM 1583 C C . LYS B 1 33 ? 15.469 -14.062 9.664 1 88.25 33 LYS B C 1
ATOM 1585 O O . LYS B 1 33 ? 16.266 -14.961 9.945 1 88.25 33 LYS B O 1
ATOM 1590 N N . GLU B 1 34 ? 14.891 -13.344 10.492 1 87.88 34 GLU B N 1
ATOM 1591 C CA . GLU B 1 34 ? 15.086 -13.57 11.922 1 87.88 34 GLU B CA 1
ATOM 1592 C C . GLU B 1 34 ? 14.633 -14.969 12.336 1 87.88 34 GLU B C 1
ATOM 1594 O O . GLU B 1 34 ? 15.297 -15.625 13.141 1 87.88 34 GLU B O 1
ATOM 1599 N N . GLU B 1 35 ? 13.523 -15.336 11.82 1 84.5 35 GLU B N 1
ATOM 1600 C CA . GLU B 1 35 ? 13.016 -16.672 12.117 1 84.5 35 GLU B CA 1
ATOM 1601 C C . GLU B 1 35 ? 13.977 -17.75 11.633 1 84.5 35 GLU B C 1
ATOM 1603 O O . GLU B 1 35 ? 14.188 -18.75 12.312 1 84.5 35 GLU B O 1
ATOM 1608 N N . LEU B 1 36 ? 14.445 -17.562 10.492 1 84 36 LEU B N 1
ATOM 1609 C CA . LEU B 1 36 ? 15.398 -18.516 9.93 1 84 36 LEU B CA 1
ATOM 1610 C C . LEU B 1 36 ? 16.656 -18.609 10.789 1 84 36 LEU B C 1
ATOM 1612 O O . LEU B 1 36 ? 17.172 -19.703 11.016 1 84 36 LEU B O 1
ATOM 1616 N N . GLU B 1 37 ? 17.078 -17.531 11.227 1 85.56 37 GLU B N 1
ATOM 1617 C CA . GLU B 1 37 ? 18.281 -17.484 12.047 1 85.56 37 GLU B CA 1
ATOM 1618 C C . GLU B 1 37 ? 18.062 -18.156 13.398 1 85.56 37 GLU B C 1
ATOM 1620 O O . GLU B 1 37 ? 18.969 -18.781 13.953 1 85.56 37 GLU B O 1
ATOM 1625 N N . GLU B 1 38 ? 16.875 -18.047 13.859 1 84.19 38 GLU B N 1
ATOM 1626 C CA . GLU B 1 38 ? 16.562 -18.641 15.164 1 84.19 38 GLU B CA 1
ATOM 1627 C C . GLU B 1 38 ? 16.25 -20.125 15.039 1 84.19 38 GLU B C 1
ATOM 1629 O O . GLU B 1 38 ? 16.391 -20.875 16.016 1 84.19 38 GLU B O 1
ATOM 1634 N N . ASN B 1 39 ? 15.523 -20.391 13.883 1 71 39 ASN B N 1
ATOM 1635 C CA . ASN B 1 39 ? 15.133 -21.781 13.688 1 71 39 ASN B CA 1
ATOM 1636 C C . ASN B 1 39 ? 15.961 -22.453 12.594 1 71 39 ASN B C 1
ATOM 1638 O O . ASN B 1 39 ? 16.344 -21.812 11.617 1 71 39 ASN B O 1
ATOM 1642 N N . ILE B 1 40 ? 16.859 -23.453 12.781 1 56.66 40 ILE B N 1
ATOM 1643 C CA . ILE B 1 40 ? 17.719 -24.172 11.852 1 56.66 40 ILE B CA 1
ATOM 1644 C C . ILE B 1 40 ? 16.906 -24.656 10.656 1 56.66 40 ILE B C 1
ATOM 1646 O O . ILE B 1 40 ? 17.469 -25.016 9.617 1 56.66 40 ILE B O 1
ATOM 1650 N N . ILE B 1 41 ? 15.523 -24.781 10.852 1 55.97 41 ILE B N 1
ATOM 1651 C CA . ILE B 1 41 ? 14.859 -25.562 9.805 1 55.97 41 ILE B CA 1
ATOM 1652 C C . ILE B 1 41 ? 14.156 -24.609 8.836 1 55.97 41 ILE B C 1
ATOM 1654 O O . ILE B 1 41 ? 13.484 -23.672 9.258 1 55.97 41 ILE B O 1
ATOM 1658 N N . GLU B 1 42 ? 14.633 -24.672 7.602 1 58.09 42 GLU B N 1
ATOM 1659 C CA . GLU B 1 42 ? 13.953 -24.062 6.465 1 58.09 42 GLU B CA 1
ATOM 1660 C C . GLU B 1 42 ? 12.477 -24.453 6.434 1 58.09 42 GLU B C 1
ATOM 1662 O O . GLU B 1 42 ? 12.125 -25.609 6.652 1 58.09 42 GLU B O 1
ATOM 1667 N N . ASN B 1 43 ? 11.555 -23.641 6.914 1 54.09 43 ASN B N 1
ATOM 1668 C CA . ASN B 1 43 ? 10.133 -23.969 6.973 1 54.09 43 ASN B CA 1
ATOM 1669 C C . ASN B 1 43 ? 9.477 -23.859 5.598 1 54.09 43 ASN B C 1
ATOM 1671 O O . ASN B 1 43 ? 9.539 -22.812 4.953 1 54.09 43 ASN B O 1
ATOM 1675 N N . ASP B 1 44 ? 9.594 -24.969 4.77 1 55.16 44 ASP B N 1
ATOM 1676 C CA . ASP B 1 44 ? 9.016 -25.109 3.432 1 55.16 44 ASP B CA 1
ATOM 1677 C C . ASP B 1 44 ? 7.547 -24.703 3.424 1 55.16 44 ASP B C 1
ATOM 1679 O O . ASP B 1 44 ? 7.027 -24.25 2.398 1 55.16 44 ASP B O 1
ATOM 1683 N N . SER B 1 45 ? 6.781 -25 4.441 1 57.69 45 SER B N 1
ATOM 1684 C CA . SER B 1 45 ? 5.363 -25.25 4.184 1 57.69 45 SER B CA 1
ATOM 1685 C C . SER B 1 45 ? 4.637 -23.953 3.844 1 57.69 45 SER B C 1
ATOM 1687 O O . SER B 1 45 ? 3.814 -23.906 2.924 1 57.69 45 SER B O 1
ATOM 1689 N N . GLU B 1 46 ? 4.672 -22.875 4.602 1 76.06 46 GLU B N 1
ATOM 1690 C CA . GLU B 1 46 ? 3.584 -21.906 4.516 1 76.06 46 GLU B CA 1
ATOM 1691 C C . GLU B 1 46 ? 4.082 -20.562 3.975 1 76.06 46 GLU B C 1
ATOM 1693 O O . GLU B 1 46 ? 3.695 -19.516 4.473 1 76.06 46 GLU B O 1
ATOM 1698 N N . SER B 1 47 ? 4.898 -20.734 2.793 1 88 47 SER B N 1
ATOM 1699 C CA . SER B 1 47 ? 5.383 -19.484 2.219 1 88 47 SER B CA 1
ATOM 1700 C C . SER B 1 47 ? 4.301 -18.797 1.39 1 88 47 SER B C 1
ATOM 1702 O O . SER B 1 47 ? 3.664 -19.438 0.546 1 88 47 SER B O 1
ATOM 1704 N N . PRO B 1 48 ? 4.113 -17.578 1.588 1 93.25 48 PRO B N 1
ATOM 1705 C CA . PRO B 1 48 ? 3.127 -16.859 0.772 1 93.25 48 PRO B CA 1
ATOM 1706 C C . PRO B 1 48 ? 3.707 -16.359 -0.548 1 93.25 48 PRO B C 1
ATOM 1708 O O . PRO B 1 48 ? 2.984 -15.781 -1.363 1 93.25 48 PRO B O 1
ATOM 1711 N N . PHE B 1 49 ? 4.973 -16.656 -0.821 1 96 49 PHE B N 1
ATOM 1712 C CA . PHE B 1 49 ? 5.645 -16.047 -1.963 1 96 49 PHE B CA 1
ATOM 1713 C C . PHE B 1 49 ? 5.66 -17 -3.154 1 96 49 PHE B C 1
ATOM 1715 O O . PHE B 1 49 ? 5.844 -18.219 -2.986 1 96 49 PHE B O 1
ATOM 1722 N N . TYR B 1 50 ? 5.441 -16.469 -4.285 1 96.81 50 TYR B N 1
ATOM 1723 C CA . TYR B 1 50 ? 5.59 -17.109 -5.582 1 96.81 50 TYR B CA 1
ATOM 1724 C C . TYR B 1 50 ? 6.512 -16.312 -6.492 1 96.81 50 TYR B C 1
ATOM 1726 O O . TYR B 1 50 ? 6.598 -15.094 -6.379 1 96.81 50 TYR B O 1
ATOM 1734 N N . GLY B 1 51 ? 7.227 -17.031 -7.332 1 97.88 51 GLY B N 1
ATOM 1735 C CA . GLY B 1 51 ? 8.148 -16.328 -8.203 1 97.88 51 GLY B CA 1
ATOM 1736 C C . GLY B 1 51 ? 8.484 -17.094 -9.469 1 97.88 51 GLY B C 1
ATOM 1737 O O . GLY B 1 51 ? 8 -18.203 -9.672 1 97.88 51 GLY B O 1
ATOM 1738 N N . ILE B 1 52 ? 9.18 -16.375 -10.367 1 98.31 52 ILE B N 1
ATOM 1739 C CA . ILE B 1 52 ? 9.641 -16.922 -11.641 1 98.31 52 ILE B CA 1
ATOM 1740 C C . ILE B 1 52 ? 11.148 -16.719 -11.766 1 98.31 52 ILE B C 1
ATOM 1742 O O . ILE B 1 52 ? 11.656 -15.617 -11.531 1 98.31 52 ILE B O 1
ATOM 1746 N N . TYR B 1 53 ? 11.812 -17.828 -12.117 1 97.25 53 TYR B N 1
ATOM 1747 C CA . TYR B 1 53 ? 13.25 -17.766 -12.344 1 97.25 53 TYR B CA 1
ATOM 1748 C C . TYR B 1 53 ? 13.57 -17.75 -13.836 1 97.25 53 TYR B C 1
ATOM 1750 O O . TYR B 1 53 ? 12.922 -18.438 -14.625 1 97.25 53 TYR B O 1
ATOM 1758 N N . TYR B 1 54 ? 14.438 -16.938 -14.203 1 96.06 54 TYR B N 1
ATOM 1759 C CA . TYR B 1 54 ? 15.148 -16.984 -15.484 1 96.06 54 TYR B CA 1
ATOM 1760 C C . TYR B 1 54 ? 16.578 -17.469 -15.289 1 96.06 54 TYR B C 1
ATOM 1762 O O . TYR B 1 54 ? 17.453 -16.703 -14.875 1 96.06 54 TYR B O 1
ATOM 1770 N N . GLY B 1 55 ? 16.734 -18.734 -15.562 1 92.88 55 GLY B N 1
ATOM 1771 C CA . GLY B 1 55 ? 17.953 -19.344 -15.055 1 92.88 55 GLY B CA 1
ATOM 1772 C C . GLY B 1 55 ? 17.984 -19.438 -13.539 1 92.88 55 GLY B C 1
ATOM 1773 O O . GLY B 1 55 ? 17.078 -20 -12.922 1 92.88 55 GLY B O 1
ATOM 1774 N N . ASP B 1 56 ? 19.031 -18.891 -12.938 1 93.31 56 ASP B N 1
ATOM 1775 C CA . ASP B 1 56 ? 19.172 -18.953 -11.492 1 93.31 56 ASP B CA 1
ATOM 1776 C C . ASP B 1 56 ? 18.734 -17.625 -10.844 1 93.31 56 ASP B C 1
ATOM 1778 O O . ASP B 1 56 ? 18.828 -17.469 -9.625 1 93.31 56 ASP B O 1
ATOM 1782 N N . ARG B 1 57 ? 18.172 -16.812 -11.633 1 95 57 ARG B N 1
ATOM 1783 C CA . ARG B 1 57 ? 17.844 -15.492 -11.125 1 95 57 ARG B CA 1
ATOM 1784 C C . ARG B 1 57 ? 16.344 -15.336 -10.914 1 95 57 ARG B C 1
ATOM 1786 O O . ARG B 1 57 ? 15.562 -15.578 -11.836 1 95 57 ARG B O 1
ATOM 1793 N N . LEU B 1 58 ? 15.992 -15.023 -9.711 1 97.5 58 LEU B N 1
ATOM 1794 C CA . LEU B 1 58 ? 14.602 -14.664 -9.453 1 97.5 58 LEU B CA 1
ATOM 1795 C C . LEU B 1 58 ? 14.25 -13.344 -10.125 1 97.5 58 LEU B C 1
ATOM 1797 O O . LEU B 1 58 ? 14.742 -12.289 -9.719 1 97.5 58 LEU B O 1
ATOM 1801 N N . VAL B 1 59 ? 13.328 -13.312 -11.172 1 98.06 59 VAL B N 1
ATOM 1802 C CA . VAL B 1 59 ? 13.164 -12.109 -11.984 1 98.06 59 VAL B CA 1
ATOM 1803 C C . VAL B 1 59 ? 11.797 -11.484 -11.719 1 98.06 59 VAL B C 1
ATOM 1805 O O . VAL B 1 59 ? 11.547 -10.344 -12.094 1 98.06 59 VAL B O 1
ATOM 1808 N N . ALA B 1 60 ? 10.914 -12.25 -11.102 1 98.56 60 ALA B N 1
ATOM 1809 C CA . ALA B 1 60 ? 9.57 -11.773 -10.758 1 98.56 60 ALA B CA 1
ATOM 1810 C C . ALA B 1 60 ? 9.055 -12.461 -9.5 1 98.56 60 ALA B C 1
ATOM 1812 O O . ALA B 1 60 ? 9.352 -13.633 -9.258 1 98.56 60 ALA B O 1
ATOM 1813 N N . ARG B 1 61 ? 8.25 -11.719 -8.75 1 98.19 61 ARG B N 1
ATOM 1814 C CA . ARG B 1 61 ? 7.699 -12.32 -7.539 1 98.19 61 ARG B CA 1
ATOM 1815 C C . ARG B 1 61 ? 6.363 -11.688 -7.176 1 98.19 61 ARG B C 1
ATOM 1817 O O . ARG B 1 61 ? 5.965 -10.68 -7.766 1 98.19 61 ARG B O 1
ATOM 1824 N N . MET B 1 62 ? 5.633 -12.375 -6.328 1 98 62 MET B N 1
ATOM 1825 C CA . MET B 1 62 ? 4.426 -11.867 -5.68 1 98 62 MET B CA 1
ATOM 1826 C C . MET B 1 62 ? 4.18 -12.578 -4.355 1 98 62 MET B C 1
ATOM 1828 O O . MET B 1 62 ? 4.84 -13.57 -4.047 1 98 62 MET B O 1
ATOM 1832 N N . CYS B 1 63 ? 3.336 -11.953 -3.623 1 96.56 63 CYS B N 1
ATOM 1833 C CA . CYS B 1 63 ? 2.891 -12.531 -2.359 1 96.56 63 CYS B CA 1
ATOM 1834 C C . CYS B 1 63 ? 1.376 -12.695 -2.336 1 96.56 63 CYS B C 1
ATOM 1836 O O . CYS B 1 63 ? 0.644 -11.781 -2.713 1 96.56 63 CYS B O 1
ATOM 1838 N N . LEU B 1 64 ? 0.902 -13.938 -1.877 1 96.81 64 LEU B N 1
ATOM 1839 C CA . LEU B 1 64 ? -0.527 -14.219 -1.802 1 96.81 64 LEU B CA 1
ATOM 1840 C C . LEU B 1 64 ? -0.936 -14.578 -0.379 1 96.81 64 LEU B C 1
ATOM 1842 O O . LEU B 1 64 ? -0.337 -15.461 0.237 1 96.81 64 LEU B O 1
ATOM 1846 N N . TYR B 1 65 ? -1.959 -13.93 0.126 1 95.75 65 TYR B N 1
ATOM 1847 C CA . TYR B 1 65 ? -2.537 -14.25 1.427 1 95.75 65 TYR B CA 1
ATOM 1848 C C . TYR B 1 65 ? -4.008 -14.633 1.292 1 95.75 65 TYR B C 1
ATOM 1850 O O . TYR B 1 65 ? -4.754 -13.992 0.547 1 95.75 65 TYR B O 1
ATOM 1858 N N . LYS B 1 66 ? -4.332 -15.641 1.979 1 95.12 66 LYS B N 1
ATOM 1859 C CA . LYS B 1 66 ? -5.742 -16.016 2.01 1 95.12 66 LYS B CA 1
ATOM 1860 C C . LYS B 1 66 ? -6.492 -15.25 3.092 1 95.12 66 LYS B C 1
ATOM 1862 O O . LYS B 1 66 ? -6.086 -15.242 4.254 1 95.12 66 LYS B O 1
ATOM 1867 N N . ILE B 1 67 ? -7.527 -14.617 2.709 1 96.75 67 ILE B N 1
ATOM 1868 C CA . ILE B 1 67 ? -8.398 -13.906 3.635 1 96.75 67 ILE B CA 1
ATOM 1869 C C . ILE B 1 67 ? -9.656 -14.727 3.898 1 96.75 67 ILE B C 1
ATOM 1871 O O . ILE B 1 67 ? -10.344 -15.133 2.963 1 96.75 67 ILE B O 1
ATOM 1875 N N . GLU B 1 68 ? -9.898 -14.914 5.09 1 96.19 68 GLU B N 1
ATOM 1876 C CA . GLU B 1 68 ? -11.023 -15.758 5.48 1 96.19 68 GLU B CA 1
ATOM 1877 C C . GLU B 1 68 ? -12.352 -15.062 5.188 1 96.19 68 GLU B C 1
ATOM 1879 O O . GLU B 1 68 ? -12.422 -13.836 5.145 1 96.19 68 GLU B O 1
ATOM 1884 N N . SER B 1 69 ? -13.352 -15.859 5.129 1 96.31 69 SER B N 1
ATOM 1885 C CA . SER B 1 69 ? -14.688 -15.406 4.77 1 96.31 69 SER B CA 1
ATOM 1886 C C . SER B 1 69 ? -15.18 -14.328 5.727 1 96.31 69 SER B C 1
ATOM 1888 O O . SER B 1 69 ? -15.836 -13.367 5.305 1 96.31 69 SER B O 1
ATOM 1890 N N . LYS B 1 70 ? -14.867 -14.406 6.973 1 94.94 70 LYS B N 1
ATOM 1891 C CA . LYS B 1 70 ? -15.383 -13.484 7.984 1 94.94 70 LYS B CA 1
ATOM 1892 C C . LYS B 1 70 ? -14.805 -12.086 7.809 1 94.94 70 LYS B C 1
ATOM 1894 O O . LYS B 1 70 ? -15.352 -11.109 8.328 1 94.94 70 LYS B O 1
ATOM 1899 N N . TYR B 1 71 ? -13.727 -11.984 7.047 1 93.81 71 TYR B N 1
ATOM 1900 C CA . TYR B 1 71 ? -13.078 -10.695 6.836 1 93.81 71 TYR B CA 1
ATOM 1901 C C . TYR B 1 71 ? -13.32 -10.188 5.422 1 93.81 71 TYR B C 1
ATOM 1903 O O . TYR B 1 71 ? -12.789 -9.141 5.031 1 93.81 71 TYR B O 1
ATOM 1911 N N . ASP B 1 72 ? -14.07 -10.906 4.641 1 95.69 72 ASP B N 1
ATOM 1912 C CA . ASP B 1 72 ? -14.352 -10.555 3.248 1 95.69 72 ASP B CA 1
ATOM 1913 C C . ASP B 1 72 ? -15.344 -9.398 3.16 1 95.69 72 ASP B C 1
ATOM 1915 O O . ASP B 1 72 ? -16.484 -9.516 3.6 1 95.69 72 ASP B O 1
ATOM 1919 N N . GLN B 1 73 ? -14.93 -8.281 2.559 1 95.06 73 GLN B N 1
ATOM 1920 C CA . GLN B 1 73 ? -15.773 -7.102 2.402 1 95.06 73 GLN B CA 1
ATOM 1921 C C . GLN B 1 73 ? -15.969 -6.758 0.929 1 95.06 73 GLN B C 1
ATOM 1923 O O . GLN B 1 73 ? -16.484 -5.691 0.6 1 95.06 73 GLN B O 1
ATOM 1928 N N . TYR B 1 74 ? -15.602 -7.617 0.047 1 96.94 74 TYR B N 1
ATOM 1929 C CA . TYR B 1 74 ? -15.547 -7.25 -1.364 1 96.94 74 TYR B CA 1
ATOM 1930 C C . TYR B 1 74 ? -16.438 -8.164 -2.201 1 96.94 74 TYR B C 1
ATOM 1932 O O . TYR B 1 74 ? -16.953 -7.75 -3.236 1 96.94 74 TYR B O 1
ATOM 1940 N N . PHE B 1 75 ? -16.672 -9.359 -1.778 1 97.5 75 PHE B N 1
ATOM 1941 C CA . PHE B 1 75 ? -17.219 -10.359 -2.684 1 97.5 75 PHE B CA 1
ATOM 1942 C C . PHE B 1 75 ? -18.516 -10.93 -2.129 1 97.5 75 PHE B C 1
ATOM 1944 O O . PHE B 1 75 ? -18.688 -11.031 -0.911 1 97.5 75 PHE B O 1
ATOM 1951 N N . ASP B 1 76 ? -19.391 -11.375 -3.014 1 96.94 76 ASP B N 1
ATOM 1952 C CA . ASP B 1 76 ? -20.625 -12.07 -2.701 1 96.94 76 ASP B CA 1
ATOM 1953 C C . ASP B 1 76 ? -20.797 -13.32 -3.568 1 96.94 76 ASP B C 1
ATOM 1955 O O . ASP B 1 76 ? -20.875 -13.219 -4.793 1 96.94 76 ASP B O 1
ATOM 1959 N N . PRO B 1 77 ? -20.938 -14.406 -2.932 1 96.56 77 PRO B N 1
ATOM 1960 C CA . PRO B 1 77 ? -20.891 -14.68 -1.492 1 96.56 77 PRO B CA 1
ATOM 1961 C C . PRO B 1 77 ? -19.516 -14.445 -0.886 1 96.56 77 PRO B C 1
ATOM 1963 O O . PRO B 1 77 ? -18.5 -14.531 -1.589 1 96.56 77 PRO B O 1
ATOM 1966 N N . PRO B 1 78 ? -19.469 -14.117 0.336 1 95.25 78 PRO B N 1
ATOM 1967 C CA . PRO B 1 78 ? -18.203 -13.852 1.019 1 95.25 78 PRO B CA 1
ATOM 1968 C C . PRO B 1 78 ? -17.5 -15.133 1.447 1 95.25 78 PRO B C 1
ATOM 1970 O O . PRO B 1 78 ? -17.422 -15.445 2.641 1 95.25 78 PRO B O 1
ATOM 1973 N N . LYS B 1 79 ? -16.844 -15.828 0.612 1 93.75 79 LYS B N 1
ATOM 1974 C CA . LYS B 1 79 ? -16.203 -17.109 0.893 1 93.75 79 LYS B CA 1
ATOM 1975 C C . LYS B 1 79 ? -14.695 -16.953 1.065 1 93.75 79 LYS B C 1
ATOM 1977 O O . LYS B 1 79 ? -13.953 -17.938 1.094 1 93.75 79 LYS B O 1
ATOM 1982 N N . GLY B 1 80 ? -14.305 -15.734 1.159 1 96.31 80 GLY B N 1
ATOM 1983 C CA . GLY B 1 80 ? -12.883 -15.461 1.244 1 96.31 80 GLY B CA 1
ATOM 1984 C C . GLY B 1 80 ? -12.25 -15.164 -0.103 1 96.31 80 GLY B C 1
ATOM 1985 O O . GLY B 1 80 ? -12.898 -15.289 -1.142 1 96.31 80 GLY B O 1
ATOM 1986 N N . TYR B 1 81 ? -11.039 -14.68 -0.086 1 98.19 81 TYR B N 1
ATOM 1987 C CA . TYR B 1 81 ? -10.344 -14.32 -1.316 1 98.19 81 TYR B CA 1
ATOM 1988 C C . TYR B 1 81 ? -8.836 -14.352 -1.115 1 98.19 81 TYR B C 1
ATOM 1990 O O . TYR B 1 81 ? -8.352 -14.523 0.008 1 98.19 81 TYR B O 1
ATOM 1998 N N . LEU B 1 82 ? -8.117 -14.328 -2.207 1 98.12 82 LEU B N 1
ATOM 1999 C CA . LEU B 1 82 ? -6.668 -14.148 -2.193 1 98.12 82 LEU B CA 1
ATOM 2000 C C . LEU B 1 82 ? -6.301 -12.68 -2.326 1 98.12 82 LEU B C 1
ATOM 2002 O O . LEU B 1 82 ? -6.789 -11.992 -3.227 1 98.12 82 LEU B O 1
ATOM 2006 N N . GLU B 1 83 ? -5.562 -12.234 -1.398 1 98.19 83 GLU B N 1
ATOM 2007 C CA . GLU B 1 83 ? -5.016 -10.883 -1.519 1 98.19 83 GLU B CA 1
ATOM 2008 C C . GLU B 1 83 ? -3.607 -10.914 -2.109 1 98.19 83 GLU B C 1
ATOM 2010 O O . GLU B 1 83 ? -2.709 -11.547 -1.555 1 98.19 83 GLU B O 1
ATOM 2015 N N . LEU B 1 84 ? -3.451 -10.312 -3.234 1 98.44 84 LEU B N 1
ATOM 2016 C CA . LEU B 1 84 ? -2.193 -10.273 -3.971 1 98.44 84 LEU B CA 1
ATOM 2017 C C . LEU B 1 84 ? -1.389 -9.031 -3.617 1 98.44 84 LEU B C 1
ATOM 2019 O O . LEU B 1 84 ? -1.88 -7.906 -3.764 1 98.44 84 LEU B O 1
ATOM 2023 N N . TRP B 1 85 ? -0.15 -9.289 -3.117 1 97.06 85 TRP B N 1
ATOM 2024 C CA . TRP B 1 85 ? 0.752 -8.219 -2.703 1 97.06 85 TRP B CA 1
ATOM 2025 C C . TRP B 1 85 ? 2.07 -8.297 -3.467 1 97.06 85 TRP B C 1
ATOM 2027 O O . TRP B 1 85 ? 2.426 -9.344 -4.004 1 97.06 85 TRP B O 1
ATOM 2037 N N . LYS B 1 86 ? 2.826 -7.234 -3.596 1 96.19 86 LYS B N 1
ATOM 2038 C CA . LYS B 1 86 ? 4.234 -7.145 -3.979 1 96.19 86 LYS B CA 1
ATOM 2039 C C . LYS B 1 86 ? 4.477 -7.797 -5.336 1 96.19 86 LYS B C 1
ATOM 2041 O O . LYS B 1 86 ? 5.418 -8.578 -5.496 1 96.19 86 LYS B O 1
ATOM 2046 N N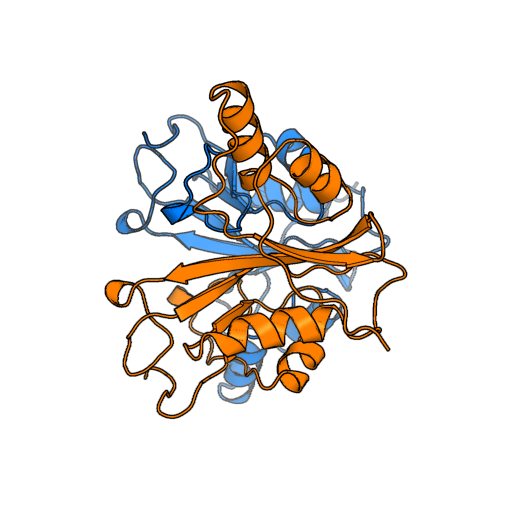 . LEU B 1 87 ? 3.586 -7.621 -6.254 1 98 87 LEU B N 1
ATOM 2047 C CA . LEU B 1 87 ? 3.867 -8.062 -7.613 1 98 87 LEU B CA 1
ATOM 2048 C C . LEU B 1 87 ? 4.93 -7.184 -8.266 1 98 87 LEU B C 1
ATOM 2050 O O . LEU B 1 87 ? 4.695 -5.996 -8.508 1 98 87 LEU B O 1
ATOM 2054 N N . GLU B 1 88 ? 6.047 -7.781 -8.492 1 98 88 GLU B N 1
ATOM 2055 C CA . GLU B 1 88 ? 7.16 -7.035 -9.078 1 98 88 GLU B CA 1
ATOM 2056 C C . GLU B 1 88 ? 7.906 -7.879 -10.109 1 98 88 GLU B C 1
ATOM 2058 O O . GLU B 1 88 ? 8.102 -9.078 -9.914 1 98 88 GLU B O 1
ATOM 2063 N N . VAL B 1 89 ? 8.219 -7.246 -11.133 1 98 89 VAL B N 1
ATOM 2064 C CA . VAL B 1 89 ? 9.109 -7.797 -12.156 1 98 89 VAL B CA 1
ATOM 2065 C C . VAL B 1 89 ? 10.359 -6.93 -12.273 1 98 89 VAL B C 1
ATOM 2067 O O . VAL B 1 89 ? 10.273 -5.703 -12.328 1 98 89 VAL B O 1
ATOM 2070 N N . LEU B 1 90 ? 11.562 -7.586 -12.195 1 97.75 90 LEU B N 1
ATOM 2071 C CA . LEU B 1 90 ? 12.812 -6.832 -12.281 1 97.75 90 LEU B CA 1
ATOM 2072 C C . LEU B 1 90 ? 12.891 -6.055 -13.586 1 97.75 90 LEU B C 1
ATOM 2074 O O . LEU B 1 90 ? 12.391 -6.508 -14.617 1 97.75 90 LEU B O 1
ATOM 2078 N N . GLU B 1 91 ? 13.703 -4.969 -13.375 1 95.38 91 GLU B N 1
ATOM 2079 C CA . GLU B 1 91 ? 13.93 -4.152 -14.555 1 95.38 91 GLU B CA 1
ATOM 2080 C C . GLU B 1 91 ? 14.609 -4.957 -15.664 1 95.38 91 GLU B C 1
ATOM 2082 O O . GLU B 1 91 ? 15.539 -5.73 -15.391 1 95.38 91 GLU B O 1
ATOM 2087 N N . GLY B 1 92 ? 14.406 -4.949 -16.859 1 95.94 92 GLY B N 1
ATOM 2088 C CA . GLY B 1 92 ? 14.969 -5.691 -17.984 1 95.94 92 GLY B CA 1
ATOM 2089 C C . GLY B 1 92 ? 14.156 -6.922 -18.344 1 95.94 92 GLY B C 1
ATOM 2090 O O . GLY B 1 92 ? 14.336 -7.496 -19.422 1 95.94 92 GLY B O 1
ATOM 2091 N N . TYR B 1 93 ? 13.336 -7.285 -17.406 1 97.19 93 TYR B N 1
ATOM 2092 C CA . TYR B 1 93 ? 12.508 -8.461 -17.641 1 97.19 93 TYR B CA 1
ATOM 2093 C C . TYR B 1 93 ? 11.047 -8.078 -17.781 1 97.19 93 TYR B C 1
ATOM 2095 O O . TYR B 1 93 ? 10.18 -8.953 -17.891 1 97.19 93 TYR B O 1
ATOM 2103 N N . LYS B 1 94 ? 10.828 -6.793 -17.781 1 95.69 94 LYS B N 1
ATOM 2104 C CA . LYS B 1 94 ? 9.461 -6.289 -17.891 1 95.69 94 LYS B CA 1
ATOM 2105 C C . LYS B 1 94 ? 8.945 -6.426 -19.312 1 95.69 94 LYS B C 1
ATOM 2107 O O . LYS B 1 94 ? 9.734 -6.551 -20.266 1 95.69 94 LYS B O 1
ATOM 2112 N N . HIS B 1 95 ? 7.629 -6.527 -19.406 1 95.44 95 HIS B N 1
ATOM 2113 C CA . HIS B 1 95 ? 6.926 -6.586 -20.672 1 95.44 95 HIS B CA 1
ATOM 2114 C C . HIS B 1 95 ? 7.234 -7.883 -21.422 1 95.44 95 HIS B C 1
ATOM 2116 O O . HIS B 1 95 ? 7.281 -7.906 -22.656 1 95.44 95 HIS B O 1
ATOM 2122 N N . LYS B 1 96 ? 7.562 -8.883 -20.672 1 96 96 LYS B N 1
ATOM 2123 C CA . LYS B 1 96 ? 7.844 -10.195 -21.25 1 96 96 LYS B CA 1
ATOM 2124 C C . LYS B 1 96 ? 6.832 -11.234 -20.781 1 96 96 LYS B C 1
ATOM 2126 O O . LYS B 1 96 ? 7.02 -12.43 -21 1 96 96 LYS B O 1
ATOM 2131 N N . GLY B 1 97 ? 5.867 -10.789 -20.047 1 96.69 97 GLY B N 1
ATOM 2132 C CA . GLY B 1 97 ? 4.773 -11.672 -19.688 1 96.69 97 GLY B CA 1
ATOM 2133 C C . GLY B 1 97 ? 4.922 -12.273 -18.312 1 96.69 97 GLY B C 1
ATOM 2134 O O . GLY B 1 97 ? 4.07 -13.047 -17.859 1 96.69 97 GLY B O 1
ATOM 2135 N N . TYR B 1 98 ? 5.957 -11.914 -17.547 1 98.06 98 TYR B N 1
ATOM 2136 C CA . TYR B 1 98 ? 6.188 -12.484 -16.219 1 98.06 98 TYR B CA 1
ATOM 2137 C C . TYR B 1 98 ? 5.113 -12.039 -15.242 1 98.06 98 TYR B C 1
ATOM 2139 O O . TYR B 1 98 ? 4.617 -12.844 -14.445 1 98.06 98 TYR B O 1
ATOM 2147 N N . GLY B 1 99 ? 4.793 -10.781 -15.32 1 98.06 99 GLY B N 1
ATOM 2148 C CA . GLY B 1 99 ? 3.701 -10.305 -14.484 1 98.06 99 GLY B CA 1
ATOM 2149 C C . GLY B 1 99 ? 2.385 -11 -14.766 1 98.06 99 GLY B C 1
ATOM 2150 O O . GLY B 1 99 ? 1.682 -11.406 -13.836 1 98.06 99 GLY B O 1
ATOM 2151 N N . GLN B 1 100 ? 2.113 -11.109 -16 1 98.06 100 GLN B N 1
ATOM 2152 C CA . GLN B 1 100 ? 0.899 -11.805 -16.422 1 98.06 100 GLN B CA 1
ATOM 2153 C C . GLN B 1 100 ? 0.88 -13.242 -15.906 1 98.06 100 GLN B C 1
ATOM 2155 O O . GLN B 1 100 ? -0.149 -13.719 -15.422 1 98.06 100 GLN B O 1
ATOM 2160 N N . ALA B 1 101 ? 1.989 -13.867 -16 1 98.19 101 ALA B N 1
ATOM 2161 C CA . ALA B 1 101 ? 2.086 -15.258 -15.57 1 98.19 101 ALA B CA 1
ATOM 2162 C C . ALA B 1 101 ? 1.789 -15.391 -14.078 1 98.19 101 ALA B C 1
ATOM 2164 O O . ALA B 1 101 ? 1.099 -16.328 -13.656 1 98.19 101 ALA B O 1
ATOM 2165 N N . LEU B 1 102 ? 2.281 -14.508 -13.289 1 98.56 102 LEU B N 1
ATOM 2166 C CA . LEU B 1 102 ? 2.035 -14.531 -11.852 1 98.56 102 LEU B CA 1
ATOM 2167 C C . LEU B 1 102 ? 0.553 -14.328 -11.555 1 98.56 102 LEU B C 1
ATOM 2169 O O . LEU B 1 102 ? -0.023 -15.047 -10.734 1 98.56 102 LEU B O 1
ATOM 2173 N N . VAL B 1 103 ? -0.067 -13.398 -12.25 1 98.62 103 VAL B N 1
ATOM 2174 C CA . VAL B 1 103 ? -1.478 -13.102 -12.031 1 98.62 103 VAL B CA 1
ATOM 2175 C C . VAL B 1 103 ? -2.332 -14.297 -12.445 1 98.62 103 VAL B C 1
ATOM 2177 O O . VAL B 1 103 ? -3.271 -14.672 -11.742 1 98.62 103 VAL B O 1
ATOM 2180 N N . GLU B 1 104 ? -2.014 -14.891 -13.539 1 98.38 104 GLU B N 1
ATOM 2181 C CA . GLU B 1 104 ? -2.756 -16.062 -13.992 1 98.38 104 GLU B CA 1
ATOM 2182 C C . GLU B 1 104 ? -2.625 -17.219 -13 1 98.38 104 GLU B C 1
ATOM 2184 O O . GLU B 1 104 ? -3.566 -17.984 -12.805 1 98.38 104 GLU B O 1
ATOM 2189 N N . HIS B 1 105 ? -1.488 -17.344 -12.422 1 98.31 105 HIS B N 1
ATOM 2190 C CA . HIS B 1 105 ? -1.317 -18.344 -11.383 1 98.31 105 HIS B CA 1
ATOM 2191 C C . HIS B 1 105 ? -2.25 -18.078 -10.203 1 98.31 105 HIS B C 1
ATOM 2193 O O . HIS B 1 105 ? -2.898 -19 -9.695 1 98.31 105 HIS B O 1
ATOM 2199 N N . ALA B 1 106 ? -2.311 -16.891 -9.734 1 98.31 106 ALA B N 1
ATOM 2200 C CA . ALA B 1 106 ? -3.225 -16.531 -8.656 1 98.31 106 ALA B CA 1
ATOM 2201 C C . ALA B 1 106 ? -4.668 -16.875 -9.016 1 98.31 106 ALA B C 1
ATOM 2203 O O . ALA B 1 106 ? -5.41 -17.422 -8.195 1 98.31 106 ALA B O 1
ATOM 2204 N N . LYS B 1 107 ? -5.043 -16.609 -10.258 1 98.06 107 LYS B N 1
ATOM 2205 C CA . LYS B 1 107 ? -6.402 -16.859 -10.727 1 98.06 107 LYS B CA 1
ATOM 2206 C C . LYS B 1 107 ? -6.68 -18.359 -10.797 1 98.06 107 LYS B C 1
ATOM 2208 O O . LYS B 1 107 ? -7.828 -18.797 -10.672 1 98.06 107 LYS B O 1
ATOM 2213 N N . SER B 1 108 ? -5.664 -19.078 -10.961 1 97.62 108 SER B N 1
ATOM 2214 C CA . SER B 1 108 ? -5.816 -20.516 -11.164 1 97.62 108 SER B CA 1
ATOM 2215 C C . SER B 1 108 ? -6.348 -21.203 -9.906 1 97.62 108 SER B C 1
ATOM 2217 O O . SER B 1 108 ? -6.828 -22.328 -9.961 1 97.62 108 SER B O 1
ATOM 2219 N N . PHE B 1 109 ? -6.234 -20.578 -8.758 1 96.56 109 PHE B N 1
ATOM 2220 C CA . PHE B 1 109 ? -6.801 -21.125 -7.527 1 96.56 109 PHE B CA 1
ATOM 2221 C C . PHE B 1 109 ? -8.328 -21.047 -7.555 1 96.56 109 PHE B C 1
ATOM 2223 O O . PHE B 1 109 ? -8.992 -21.656 -6.711 1 96.56 109 PHE B O 1
ATOM 2230 N N . ASN B 1 110 ? -8.883 -20.266 -8.461 1 96.25 110 ASN B N 1
ATOM 2231 C CA . ASN B 1 110 ? -10.305 -20.188 -8.758 1 96.25 110 ASN B CA 1
ATOM 2232 C C . ASN B 1 110 ? -11.102 -19.641 -7.574 1 96.25 110 ASN B C 1
ATOM 2234 O O . ASN B 1 110 ? -12.203 -20.109 -7.297 1 96.25 110 ASN B O 1
ATOM 2238 N N . ILE B 1 111 ? -10.523 -18.797 -6.801 1 97.25 111 ILE B N 1
ATOM 2239 C CA . ILE B 1 111 ? -11.18 -17.969 -5.793 1 97.25 111 ILE B CA 1
ATOM 2240 C C . ILE B 1 111 ? -10.922 -16.5 -6.086 1 97.25 111 ILE B C 1
ATOM 2242 O O . ILE B 1 111 ? -9.984 -16.156 -6.805 1 97.25 111 ILE B O 1
ATOM 2246 N N . PRO B 1 112 ? -11.758 -15.602 -5.605 1 98.5 112 PRO B N 1
ATOM 2247 C CA . PRO B 1 112 ? -11.578 -14.18 -5.914 1 98.5 112 PRO B CA 1
ATOM 2248 C C . PRO B 1 112 ? -10.195 -13.656 -5.531 1 98.5 112 PRO B C 1
ATOM 2250 O O . PRO B 1 112 ? -9.609 -14.117 -4.547 1 98.5 112 PRO B O 1
ATOM 2253 N N . VAL B 1 113 ? -9.727 -12.727 -6.289 1 98.75 113 VAL B N 1
ATOM 2254 C CA . VAL B 1 113 ? -8.43 -12.109 -6.023 1 98.75 113 VAL B CA 1
ATOM 2255 C C . VAL B 1 113 ? -8.602 -10.594 -5.883 1 98.75 113 VAL B C 1
ATOM 2257 O O . VAL B 1 113 ? -9.281 -9.961 -6.691 1 98.75 113 VAL B O 1
ATOM 2260 N N . LYS B 1 114 ? -8.055 -10.039 -4.812 1 98.56 114 LYS B N 1
ATOM 2261 C CA . LYS B 1 114 ? -8.016 -8.594 -4.59 1 98.56 114 LYS B CA 1
ATOM 2262 C C . LYS B 1 114 ? -6.578 -8.086 -4.547 1 98.56 114 LYS B C 1
ATOM 2264 O O . LYS B 1 114 ? -5.707 -8.719 -3.949 1 98.56 114 LYS B O 1
ATOM 2269 N N . THR B 1 115 ? -6.332 -7.035 -5.207 1 98.5 115 THR B N 1
ATOM 2270 C CA . THR B 1 115 ? -5.059 -6.328 -5.113 1 98.5 115 THR B CA 1
ATOM 2271 C C . THR B 1 115 ? -5.281 -4.816 -5.098 1 98.5 115 THR B C 1
ATOM 2273 O O . THR B 1 115 ? -6.422 -4.352 -5.098 1 98.5 115 THR B O 1
ATOM 2276 N N . ASN B 1 116 ? -4.219 -4.062 -4.895 1 97.44 116 ASN B N 1
ATOM 2277 C CA . ASN B 1 116 ? -4.25 -2.607 -4.988 1 97.44 116 ASN B CA 1
ATOM 2278 C C . ASN B 1 116 ? -3.332 -2.096 -6.094 1 97.44 116 ASN B C 1
ATOM 2280 O O . ASN B 1 116 ? -2.143 -2.416 -6.117 1 97.44 116 ASN B O 1
ATOM 2284 N N . ALA B 1 117 ? -3.959 -1.387 -6.996 1 96.56 117 ALA B N 1
ATOM 2285 C CA . ALA B 1 117 ? -3.146 -0.79 -8.055 1 96.56 117 ALA B CA 1
ATOM 2286 C C . ALA B 1 117 ? -2.195 0.26 -7.488 1 96.56 117 ALA B C 1
ATOM 2288 O O . ALA B 1 117 ? -2.584 1.069 -6.645 1 96.56 117 ALA B O 1
ATOM 2289 N N . ARG B 1 118 ? -0.986 0.175 -7.93 1 93 118 ARG B N 1
ATOM 2290 C CA . ARG B 1 118 ? 0.043 1.131 -7.535 1 93 118 ARG B CA 1
ATOM 2291 C C . ARG B 1 118 ? 0.829 1.622 -8.742 1 93 118 ARG B C 1
ATOM 2293 O O . ARG B 1 118 ? 0.804 0.992 -9.805 1 93 118 ARG B O 1
ATOM 2300 N N . GLN B 1 119 ? 1.437 2.805 -8.633 1 91.19 119 GLN B N 1
ATOM 2301 C CA . GLN B 1 119 ? 2.336 3.336 -9.648 1 91.19 119 GLN B CA 1
ATOM 2302 C C . GLN B 1 119 ? 1.672 3.338 -11.023 1 91.19 119 GLN B C 1
ATOM 2304 O O . GLN B 1 119 ? 2.26 2.875 -12.008 1 91.19 119 GLN B O 1
ATOM 2309 N N . ARG B 1 120 ? 0.394 3.695 -11.039 1 91.81 120 ARG B N 1
ATOM 2310 C CA . ARG B 1 120 ? -0.354 3.863 -12.281 1 91.81 120 ARG B CA 1
ATOM 2311 C C . ARG B 1 120 ? -0.426 2.553 -13.055 1 91.81 120 ARG B C 1
ATOM 2313 O O . ARG B 1 120 ? -0.207 2.533 -14.266 1 91.81 120 ARG B O 1
ATOM 2320 N N . SER B 1 121 ? -0.704 1.487 -12.367 1 95.19 121 SER B N 1
ATOM 2321 C CA . SER B 1 121 ? -0.753 0.18 -13.016 1 95.19 121 SER B CA 1
ATOM 2322 C C . SER B 1 121 ? -2.182 -0.197 -13.391 1 95.19 121 SER B C 1
ATOM 2324 O O . SER B 1 121 ? -2.471 -1.364 -13.664 1 95.19 121 SER B O 1
ATOM 2326 N N . ASP B 1 122 ? -3.053 0.716 -13.461 1 96.31 122 ASP B N 1
ATOM 2327 C CA . ASP B 1 122 ? -4.469 0.464 -13.719 1 96.31 122 ASP B CA 1
ATOM 2328 C C . ASP B 1 122 ? -4.664 -0.321 -15.008 1 96.31 122 ASP B C 1
ATOM 2330 O O . ASP B 1 122 ? -5.422 -1.291 -15.047 1 96.31 122 ASP B O 1
ATOM 2334 N N . ASP B 1 123 ? -4.031 0.111 -16.016 1 96.19 123 ASP B N 1
ATOM 2335 C CA . ASP B 1 123 ? -4.18 -0.518 -17.312 1 96.19 123 ASP B CA 1
ATOM 2336 C C . ASP B 1 123 ? -3.785 -1.992 -17.266 1 96.19 123 ASP B C 1
ATOM 2338 O O . ASP B 1 123 ? -4.426 -2.834 -17.906 1 96.19 123 ASP B O 1
ATOM 2342 N N . PHE B 1 124 ? -2.717 -2.25 -16.578 1 97.69 124 PHE B N 1
ATOM 2343 C CA . PHE B 1 124 ? -2.277 -3.633 -16.422 1 97.69 124 PHE B CA 1
ATOM 2344 C C . PHE B 1 124 ? -3.379 -4.488 -15.812 1 97.69 124 PHE B C 1
ATOM 2346 O O . PHE B 1 124 ? -3.701 -5.559 -16.328 1 97.69 124 PHE B O 1
ATOM 2353 N N . TRP B 1 125 ? -3.951 -4.02 -14.766 1 98.31 125 TRP B N 1
ATOM 2354 C CA . TRP B 1 125 ? -4.953 -4.801 -14.047 1 98.31 125 TRP B CA 1
ATOM 2355 C C . TRP B 1 125 ? -6.227 -4.949 -14.875 1 98.31 125 TRP B C 1
ATOM 2357 O O . TRP B 1 125 ? -6.855 -6.012 -14.867 1 98.31 125 TRP B O 1
ATOM 2367 N N . ASN B 1 126 ? -6.566 -3.875 -15.547 1 98 126 ASN B N 1
ATOM 2368 C CA . ASN B 1 126 ? -7.695 -3.982 -16.469 1 98 126 ASN B CA 1
ATOM 2369 C C . ASN B 1 126 ? -7.465 -5.07 -17.516 1 98 126 ASN B C 1
ATOM 2371 O O . ASN B 1 126 ? -8.359 -5.871 -17.781 1 98 126 ASN B O 1
ATOM 2375 N N . LYS B 1 127 ? -6.309 -5.105 -18.047 1 97.81 127 LYS B N 1
ATOM 2376 C CA . LYS B 1 127 ? -5.957 -6.098 -19.062 1 97.81 127 LYS B CA 1
ATOM 2377 C C . LYS B 1 127 ? -6.012 -7.512 -18.484 1 97.81 127 LYS B C 1
ATOM 2379 O O . LYS B 1 127 ? -6.281 -8.469 -19.203 1 97.81 127 LYS B O 1
ATOM 2384 N N . MET B 1 128 ? -5.715 -7.629 -17.25 1 98.25 128 MET B N 1
ATOM 2385 C C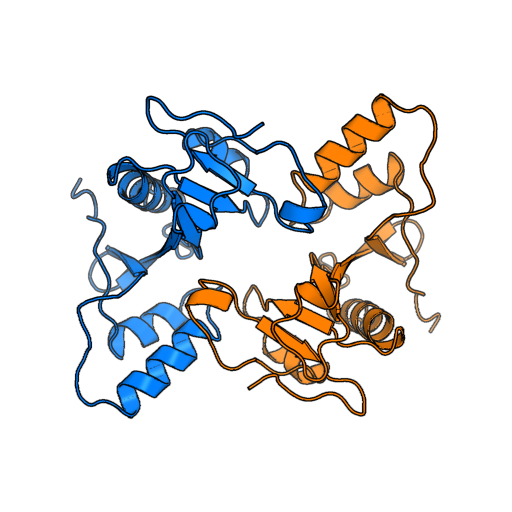A . MET B 1 128 ? -5.734 -8.93 -16.578 1 98.25 128 MET B CA 1
ATOM 2386 C C . MET B 1 128 ? -7.152 -9.289 -16.141 1 98.25 128 MET B C 1
ATOM 2388 O O . MET B 1 128 ? -7.348 -10.25 -15.391 1 98.25 128 MET B O 1
ATOM 2392 N N . ASP B 1 129 ? -8.164 -8.5 -16.469 1 98 129 ASP B N 1
ATOM 2393 C CA . ASP B 1 129 ? -9.586 -8.727 -16.234 1 98 129 ASP B CA 1
ATOM 2394 C C . ASP B 1 129 ? -9.953 -8.461 -14.773 1 98 129 ASP B C 1
ATOM 2396 O O . ASP B 1 129 ? -10.859 -9.094 -14.234 1 98 129 ASP B O 1
ATOM 2400 N N . PHE B 1 130 ? -9.148 -7.672 -14.164 1 98.69 130 PHE B N 1
ATOM 2401 C CA . PHE B 1 130 ? -9.57 -7.078 -12.898 1 98.69 130 PHE B CA 1
ATOM 2402 C C . PHE B 1 130 ? -10.414 -5.832 -13.133 1 98.69 130 PHE B C 1
ATOM 2404 O O . PHE B 1 130 ? -10.406 -5.273 -14.234 1 98.69 130 PHE B O 1
ATOM 2411 N N . GLN B 1 131 ? -11.094 -5.43 -12.102 1 96.88 131 GLN B N 1
ATOM 2412 C CA . GLN B 1 131 ? -11.859 -4.188 -12.172 1 96.88 131 GLN B CA 1
ATOM 2413 C C . GLN B 1 131 ? -11.742 -3.396 -10.875 1 96.88 131 GLN B C 1
ATOM 2415 O O . GLN B 1 131 ? -11.664 -3.98 -9.789 1 96.88 131 GLN B O 1
ATOM 2420 N N . PRO B 1 132 ? -11.711 -2.135 -10.977 1 95.94 132 PRO B N 1
ATOM 2421 C CA . PRO B 1 132 ? -11.734 -1.335 -9.75 1 95.94 132 PRO B CA 1
ATOM 2422 C C . PRO B 1 132 ? -13.031 -1.498 -8.961 1 95.94 132 PRO B C 1
ATOM 2424 O O . PRO B 1 132 ? -14.094 -1.696 -9.555 1 95.94 132 PRO B O 1
ATOM 2427 N N . VAL B 1 133 ? -12.953 -1.432 -7.684 1 95.25 133 VAL B N 1
ATOM 2428 C CA . VAL B 1 133 ? -14.156 -1.516 -6.859 1 95.25 133 VAL B CA 1
ATOM 2429 C C . VAL B 1 133 ? -14.734 -0.119 -6.645 1 95.25 133 VAL B C 1
ATOM 2431 O O . VAL B 1 133 ? -14.039 0.883 -6.824 1 95.25 133 VAL B O 1
ATOM 2434 N N . THR B 1 134 ? -16.016 -0.102 -6.297 1 92.56 134 THR B N 1
ATOM 2435 C CA . THR B 1 134 ? -16.578 1.158 -5.828 1 92.56 134 THR B CA 1
ATOM 2436 C C . THR B 1 134 ? -15.906 1.611 -4.539 1 92.56 134 THR B C 1
ATOM 2438 O O . THR B 1 134 ? -15.836 0.854 -3.57 1 92.56 134 THR B O 1
ATOM 2441 N N . TYR B 1 135 ? -15.5 2.791 -4.609 1 93.38 135 TYR B N 1
ATOM 2442 C CA . TYR B 1 135 ? -14.672 3.291 -3.518 1 93.38 135 TYR B CA 1
ATOM 2443 C C . TYR B 1 135 ? -15.484 3.449 -2.24 1 93.38 135 TYR B C 1
ATOM 2445 O O . TYR B 1 135 ? -16.609 3.965 -2.271 1 93.38 135 TYR B O 1
ATOM 2453 N N . ASP B 1 136 ? -15.016 2.947 -1.189 1 93.12 136 ASP B N 1
ATOM 2454 C CA . ASP B 1 136 ? -15.523 3.111 0.17 1 93.12 136 ASP B CA 1
ATOM 2455 C C . ASP B 1 136 ? -14.438 3.662 1.095 1 93.12 136 ASP B C 1
ATOM 2457 O O . ASP B 1 136 ? -13.469 2.965 1.41 1 93.12 136 ASP B O 1
ATOM 2461 N N . PRO B 1 137 ? -14.625 4.91 1.538 1 88.56 137 PRO B N 1
ATOM 2462 C CA . PRO B 1 137 ? -13.547 5.562 2.287 1 88.56 137 PRO B CA 1
ATOM 2463 C C . PRO B 1 137 ? -13.203 4.824 3.578 1 88.56 137 PRO B C 1
ATOM 2465 O O . PRO B 1 137 ? -12.047 4.84 4.008 1 88.56 137 PRO B O 1
ATOM 2468 N N . ASP B 1 138 ? -14.156 4.227 4.238 1 89.31 138 ASP B N 1
ATOM 2469 C CA . ASP B 1 138 ? -13.883 3.502 5.473 1 89.31 138 ASP B CA 1
ATOM 2470 C C . ASP B 1 138 ? -13.141 2.197 5.195 1 89.31 138 ASP B C 1
ATOM 2472 O O . ASP B 1 138 ? -12.25 1.811 5.949 1 89.31 138 ASP B O 1
ATOM 2476 N N . ARG B 1 139 ? -13.438 1.595 4.066 1 91.75 139 ARG B N 1
ATOM 2477 C CA . ARG B 1 139 ? -12.867 0.304 3.691 1 91.75 139 ARG B CA 1
ATOM 2478 C C . ARG B 1 139 ? -11.516 0.48 3 1 91.75 139 ARG B C 1
ATOM 2480 O O . ARG B 1 139 ? -10.555 -0.217 3.32 1 91.75 139 ARG B O 1
ATOM 2487 N N . ASP B 1 140 ? -11.477 1.439 2.109 1 94.62 140 ASP B N 1
ATOM 2488 C CA . ASP B 1 140 ? -10.359 1.487 1.17 1 94.62 140 ASP B CA 1
ATOM 2489 C C . ASP B 1 140 ? -9.32 2.516 1.604 1 94.62 140 ASP B C 1
ATOM 2491 O O . ASP B 1 140 ? -8.133 2.369 1.309 1 94.62 140 ASP B O 1
ATOM 2495 N N . ARG B 1 141 ? -9.836 3.607 2.299 1 92.06 141 ARG B N 1
ATOM 2496 C CA . ARG B 1 141 ? -8.961 4.68 2.762 1 92.06 141 ARG B CA 1
ATOM 2497 C C . ARG B 1 141 ? -8.086 5.199 1.626 1 92.06 141 ARG B C 1
ATOM 2499 O O . ARG B 1 141 ? -8.602 5.691 0.617 1 92.06 141 ARG B O 1
ATOM 2506 N N . GLY B 1 142 ? -6.848 4.969 1.619 1 92.25 142 GLY B N 1
ATOM 2507 C CA . GLY B 1 142 ? -5.973 5.5 0.585 1 92.25 142 GLY B CA 1
ATOM 2508 C C . GLY B 1 142 ? -5.629 4.484 -0.487 1 92.25 142 GLY B C 1
ATOM 2509 O O . GLY B 1 142 ? -4.949 4.809 -1.462 1 92.25 142 GLY B O 1
ATOM 2510 N N . GLU B 1 143 ? -6.117 3.299 -0.392 1 94.69 143 GLU B N 1
ATOM 2511 C CA . GLU B 1 143 ? -5.797 2.227 -1.329 1 94.69 143 GLU B CA 1
ATOM 2512 C C . GLU B 1 143 ? -6.594 2.367 -2.623 1 94.69 143 GLU B C 1
ATOM 2514 O O . GLU B 1 143 ? -7.586 3.098 -2.67 1 94.69 143 GLU B O 1
ATOM 2519 N N . ASN B 1 144 ? -6.109 1.715 -3.654 1 96.44 144 ASN B N 1
ATOM 2520 C CA . ASN B 1 144 ? -6.777 1.606 -4.945 1 96.44 144 ASN B CA 1
ATOM 2521 C C . ASN B 1 144 ? -7.102 0.156 -5.289 1 96.44 144 ASN B C 1
ATOM 2523 O O . ASN B 1 144 ? -6.441 -0.45 -6.137 1 96.44 144 ASN B O 1
ATOM 2527 N N . PRO B 1 145 ? -8.18 -0.363 -4.75 1 97.5 145 PRO B N 1
ATOM 2528 C CA . PRO B 1 145 ? -8.453 -1.799 -4.855 1 97.5 145 PRO B CA 1
ATOM 2529 C C . PRO B 1 145 ? -8.938 -2.207 -6.242 1 97.5 145 PRO B C 1
ATOM 2531 O O . PRO B 1 145 ? -9.773 -1.513 -6.836 1 97.5 145 PRO B O 1
ATOM 2534 N N . PHE B 1 146 ? -8.391 -3.244 -6.766 1 98.25 146 PHE B N 1
ATOM 2535 C CA . PHE B 1 146 ? -8.82 -3.984 -7.949 1 98.25 146 PHE B CA 1
ATOM 2536 C C . PHE B 1 146 ? -9.164 -5.426 -7.59 1 98.25 146 PHE B C 1
ATOM 2538 O O . PHE B 1 146 ? -8.469 -6.051 -6.781 1 98.25 146 PHE B O 1
ATOM 2545 N N . VAL B 1 147 ? -10.219 -5.969 -8.25 1 98.44 147 VAL B N 1
ATOM 2546 C CA . VAL B 1 147 ? -10.625 -7.324 -7.902 1 98.44 147 VAL B CA 1
ATOM 2547 C C . VAL B 1 147 ? -10.883 -8.125 -9.172 1 98.44 147 VAL B C 1
ATOM 2549 O O . VAL B 1 147 ? -11.25 -7.566 -10.211 1 98.44 147 VAL B O 1
ATOM 2552 N N . TRP B 1 148 ? -10.6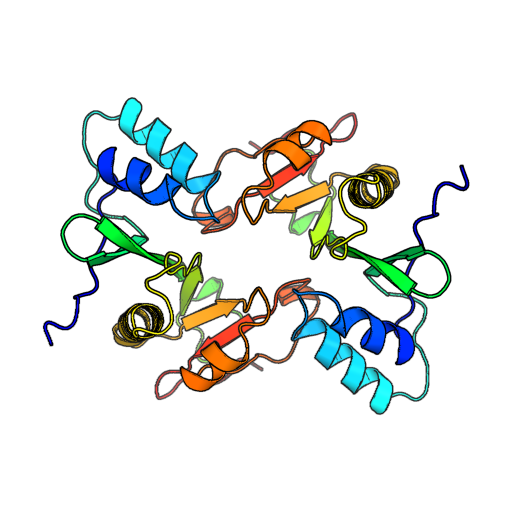02 -9.336 -9.133 1 98.62 148 TRP B N 1
ATOM 2553 C CA . TRP B 1 148 ? -10.969 -10.328 -10.141 1 98.62 148 TRP B CA 1
ATOM 2554 C C . TRP B 1 148 ? -12.055 -11.266 -9.617 1 98.62 148 TRP B C 1
ATOM 2556 O O . TRP B 1 148 ? -11.914 -11.844 -8.531 1 98.62 148 TRP B O 1
ATOM 2566 N N . TYR B 1 149 ? -13.109 -11.383 -10.344 1 97.88 149 TYR B N 1
ATOM 2567 C CA . TYR B 1 149 ? -14.242 -12.227 -9.977 1 97.88 149 TYR B CA 1
ATOM 2568 C C . TYR B 1 149 ? -14.234 -13.531 -10.75 1 97.88 149 TYR B C 1
ATOM 2570 O O . TYR B 1 149 ? -14.414 -13.539 -11.969 1 97.88 149 TYR B O 1
ATOM 2578 N N . PRO B 1 150 ? -14.047 -14.633 -10.039 1 97.19 150 PRO B N 1
ATOM 2579 C CA . PRO B 1 150 ? -14.32 -15.898 -10.734 1 97.19 150 PRO B CA 1
ATOM 2580 C C . PRO B 1 150 ? -15.805 -16.125 -11.008 1 97.19 150 PRO B C 1
ATOM 2582 O O . PRO B 1 150 ? -16.641 -15.305 -10.602 1 97.19 150 PRO B O 1
ATOM 2585 N N . ALA B 1 151 ? -16.094 -17.156 -11.719 1 94.75 151 ALA B N 1
ATOM 2586 C CA . ALA B 1 151 ? -17.484 -17.469 -12.055 1 94.75 151 ALA B CA 1
ATOM 2587 C C . ALA B 1 151 ? -18.328 -17.609 -10.789 1 94.75 151 ALA B C 1
ATOM 2589 O O . ALA B 1 151 ? -17.906 -18.234 -9.82 1 94.75 151 ALA B O 1
ATOM 2590 N N . GLY B 1 152 ? -19.484 -16.969 -10.789 1 95.44 152 GLY B N 1
ATOM 2591 C CA . GLY B 1 152 ? -20.438 -17.141 -9.703 1 95.44 152 GLY B CA 1
ATOM 2592 C C . GLY B 1 152 ? -20.234 -16.156 -8.562 1 95.44 152 GLY B C 1
ATOM 2593 O O . GLY B 1 152 ? -20.953 -16.188 -7.566 1 95.44 152 GLY B O 1
ATOM 2594 N N . VAL B 1 153 ? -19.297 -15.289 -8.68 1 95.81 153 VAL B N 1
ATOM 2595 C CA . VAL B 1 153 ? -18.984 -14.312 -7.645 1 95.81 153 VAL B CA 1
ATOM 2596 C C . VAL B 1 153 ? -19.312 -12.906 -8.148 1 95.81 153 VAL B C 1
ATOM 2598 O O . VAL B 1 153 ? -19.078 -12.586 -9.312 1 95.81 153 VAL B O 1
ATOM 2601 N N . GLN B 1 154 ? -19.859 -12.07 -7.285 1 95.56 154 GLN B N 1
ATOM 2602 C CA . GLN B 1 154 ? -20.203 -10.695 -7.633 1 95.56 154 GLN B CA 1
ATOM 2603 C C . GLN B 1 154 ? -19.797 -9.727 -6.531 1 95.56 154 GLN B C 1
ATOM 2605 O O . GLN B 1 154 ? -19.422 -10.148 -5.434 1 95.56 154 GLN B O 1
ATOM 2610 N N . PRO B 1 155 ? -19.812 -8.445 -6.828 1 94.31 155 PRO B N 1
ATOM 2611 C CA . PRO B 1 155 ? -19.469 -7.465 -5.793 1 94.31 155 PRO B CA 1
ATOM 2612 C C . PRO B 1 155 ? -20.422 -7.5 -4.605 1 94.31 155 PRO B C 1
ATOM 2614 O O . PRO B 1 155 ? -21.625 -7.703 -4.789 1 94.31 155 PRO B O 1
ATOM 2617 N N . GLN B 1 156 ? -19.812 -7.289 -3.467 1 91.25 156 GLN B N 1
ATOM 2618 C CA . GLN B 1 156 ? -20.641 -7.152 -2.275 1 91.25 156 GLN B CA 1
ATOM 2619 C C . GLN B 1 156 ? -21.344 -5.793 -2.236 1 91.25 156 GLN B C 1
ATOM 2621 O O . GLN B 1 156 ? -20.719 -4.77 -2.539 1 91.25 156 GLN B O 1
ATOM 2626 N N . GLU B 1 157 ? -22.609 -5.688 -2.029 1 77.38 157 GLU B N 1
ATOM 2627 C CA . GLU B 1 157 ? -23.406 -4.469 -1.992 1 77.38 157 GLU B CA 1
ATOM 2628 C C . GLU B 1 157 ? -23.266 -3.754 -0.651 1 77.38 157 GLU B C 1
ATOM 2630 O O . GLU B 1 157 ? -23.062 -4.398 0.382 1 77.38 157 GLU B O 1
#

Solvent-accessible surface area (backbone atoms only — not comparable to full-atom values): 17873 Å² total; per-residue (Å²): 126,86,69,69,58,77,38,79,40,53,55,44,72,66,48,56,56,53,46,68,77,49,50,80,58,48,40,52,60,51,49,51,50,52,48,44,73,72,34,90,61,69,57,60,81,85,49,45,34,34,31,28,51,62,82,90,40,74,44,30,37,34,33,51,42,80,42,55,33,92,73,43,81,56,40,31,74,45,76,30,33,36,38,51,32,68,74,45,57,38,88,90,52,58,96,68,52,58,66,56,51,52,51,52,54,59,49,68,72,66,48,30,36,37,34,60,55,52,73,64,38,54,65,59,40,45,74,69,60,28,42,73,56,86,73,40,67,90,80,42,56,79,50,23,52,30,36,32,69,41,91,88,48,42,75,48,129,124,84,72,69,58,78,38,77,41,53,56,44,71,66,48,57,55,53,48,67,79,50,51,81,59,48,40,53,59,51,50,50,49,52,47,46,73,73,36,91,62,68,58,62,80,85,49,44,35,34,30,29,50,62,84,92,40,73,43,30,37,32,32,52,43,81,42,53,34,92,74,43,81,56,41,31,72,46,75,29,32,34,39,50,31,68,75,45,59,38,88,91,54,59,95,68,51,57,65,57,51,52,53,52,54,60,49,67,72,67,48,31,38,38,34,61,55,52,73,65,35,55,66,60,42,46,73,71,60,28,41,72,54,83,70,40,65,89,81,42,55,79,49,24,52,29,37,32,68,42,92,90,47,42,74,48,130

Secondary structure (DSSP, 8-state):
------EEPPBSHHHHHHHTTSS--SHHHHHHHHHHHH-SS-B-TT--EEEEEETTEEEEEEEEEEEPGGG--SEES---EEEEEEEEE-TTSTTSSHHHHHHHHHHTT-S-EEEE--TT-HHHHHHTT-EEPPP-HHHHTT--EEEE--TT-EE--/------EEPPBSHHHHHHHTTSS--SHHHHHHHHHHHH-SS-B-TT--EEEEEETTEEEEEEEEEEEPGGG--SEES---EEEEEEEEE-TTSTTSSHHHHHHHHHHTT-S-EEEE--TT-HHHHHHTT-EEPPP-HHHHTT--EEEE--TT-EE--

Foldseek 3Di:
DPPQAKDQDFLDPVVLVLCVLADPDDDVSVVSVVVCVVDVDRPRPDFQKIFGDDVPHTFWMKGWDWDAQVPAQWKPVSHTEIEIGRTDGGDPCPPVCRSVNVLVVRCVVVGKYKYFDDPPCQVVLVVSVWDWDDDDCVVQVPTTMIMHDGPPMDTDD/DPPQAKDQDFLDPVVLVLCVLADPDDDVSVVSVVVCVVDVDRPRPDFQKIFGDDVPHTFWMKGWDWDAQVPAQWKPVSHTEIEIGRTDGGDPCPPVCRSVNVLVVRCVVVGKYKYFDDPPCQVVLVVSVWDWDDDDCVVQVPTTMIMHDGPPMDTDD

pLDDT: mean 91.96, std 11.14, range [35.62, 98.75]